Protein AF-C3N2G8-F1 (afdb_monomer)

Solvent-accessible surface area (backbone atoms only — not comparable to full-atom values): 14314 Å² total; per-residue (Å²): 131,84,79,88,64,69,72,89,76,57,50,71,67,40,52,32,49,45,53,51,53,47,39,73,76,58,31,68,70,53,48,28,69,70,53,72,44,53,72,69,56,53,52,36,42,64,67,37,33,48,100,84,68,46,79,44,82,77,56,65,75,45,50,54,47,50,57,71,72,45,55,72,67,61,49,45,38,50,72,63,43,89,56,77,61,84,76,44,72,65,54,55,50,49,54,51,53,45,34,72,74,33,69,69,56,26,56,52,50,52,52,48,47,48,70,75,36,41,70,57,50,54,60,52,59,54,40,48,77,62,50,73,68,51,56,53,50,49,50,51,55,32,62,75,76,39,57,74,68,57,34,52,51,34,53,51,43,40,53,52,51,35,60,77,45,72,35,48,47,30,34,65,61,52,31,52,53,46,50,55,35,39,73,77,35,32,62,58,22,26,51,37,40,52,27,48,48,46,46,29,62,70,46,41,32,76,78,38,57,66,52,22,48,52,50,48,69,44,48,78,69,51,79,55,81,77,84,78,71,79,80,79,74,50,73,69,57,49,52,52,52,51,53,56,56,52,62,64,63,73,78,115

Nearest PDB structures (foldseek):
  2a3v-assembly1_A  TM=6.434E-01  e=1.269E+00  Vibrio cholerae O1 biovar El Tor str. N16961
  2a3v-assembly1_C  TM=6.475E-01  e=2.605E+00  Vibrio cholerae O1 biovar El Tor str. N16961
  2a3v-assembly1_D  TM=5.363E-01  e=3.474E+00  Vibrio cholerae O1 biovar El Tor str. N16961
  6w2v-assembly1_A  TM=1.676E-01  e=8.641E+00  synthetic construct

Mean predicted aligned error: 18.06 Å

Organism: Saccharolobus islandicus (strain M.16.27) (NCBI:txid427318)

Secondary structure (DSSP, 8-state):
---SS-GGG--HHHHHHHHHHHHHHHHHHHHHHHH---HHHHHHHHHTB-TTS-B-PPPHHHHHHHHHHS-HHHHHHHHH-S------HHHHHHHHHHHHH-HHHHHHHHHHHHHHHHHHHHHHTT-EEPPHHHHHHHHHHHHHHS-HHHHHHHHHHHHHHHHHTTTEE-HHHHHHHHHHHHHH-HHHHHHHHHHHHHHIIIIIHHH-HHHHHHHHHT-PPPPPPP---PPPPPHHHHHHHHHHHHHHTT--

Foldseek 3Di:
DDDPDDLVPFDLQLLLVLLVLLCVPVNPVVLCVQQVDDSVVSVCSNVQADPVRHGDGDDSSSSVSSCVVDDPVSSCCSRVNPDPPVCDVVNVVVLVVCLVVDVVSVVVVVVVCCVVCVVVVVVCVQKDQADPVLLVQLLVVCVVPHDPVLSVLLSVLQVVLCVVVVRIQGLVSLAVVLVVCCVVPLVSSLSNLVSQLVSLVRRVCVVPVVSSVSSNPSHDRRDDDDPDDDDDDDPVNVVVVVVVVVVVVVPD

Structure (mmCIF, N/CA/C/O backbone):
data_AF-C3N2G8-F1
#
_entry.id   AF-C3N2G8-F1
#
loop_
_atom_site.group_PDB
_atom_site.id
_atom_site.type_symbol
_atom_site.label_atom_id
_atom_site.label_alt_id
_atom_site.label_comp_id
_atom_site.label_asym_id
_atom_site.label_entity_id
_atom_site.label_seq_id
_atom_site.pdbx_PDB_ins_code
_atom_site.Cartn_x
_atom_site.Cartn_y
_atom_site.Cartn_z
_atom_site.occupancy
_atom_site.B_iso_or_equiv
_atom_site.auth_seq_id
_atom_site.auth_comp_id
_atom_site.auth_asym_id
_atom_site.auth_atom_id
_atom_site.pdbx_PDB_model_num
ATOM 1 N N . MET A 1 1 ? -12.612 -3.985 40.553 1.00 35.88 1 MET A N 1
ATOM 2 C CA . MET A 1 1 ? -12.124 -3.840 39.166 1.00 35.88 1 MET A CA 1
ATOM 3 C C . MET A 1 1 ? -12.196 -2.363 38.827 1.00 35.88 1 MET A C 1
ATOM 5 O O . MET A 1 1 ? -13.161 -1.731 39.231 1.00 35.88 1 MET A O 1
ATOM 9 N N . ALA A 1 2 ? -11.132 -1.795 38.265 1.00 32.75 2 ALA A N 1
ATOM 10 C CA . ALA A 1 2 ? -10.963 -0.349 38.144 1.00 32.75 2 ALA A CA 1
ATOM 11 C C . ALA A 1 2 ? -12.027 0.277 37.225 1.00 32.75 2 ALA A C 1
ATOM 13 O O . ALA A 1 2 ? -12.169 -0.140 36.077 1.00 32.75 2 ALA A O 1
ATOM 14 N N . ASN A 1 3 ? -12.751 1.276 37.740 1.00 47.34 3 ASN A N 1
ATOM 15 C CA . ASN A 1 3 ? -13.669 2.120 36.973 1.00 47.34 3 ASN A CA 1
ATOM 16 C C . ASN A 1 3 ? -12.874 2.868 35.890 1.00 47.34 3 ASN A C 1
ATOM 18 O O . ASN A 1 3 ? -12.199 3.851 36.186 1.00 47.34 3 ASN A O 1
ATOM 22 N N . LEU A 1 4 ? -12.931 2.392 34.644 1.00 55.06 4 LEU A N 1
ATOM 23 C CA . LEU A 1 4 ? -12.266 3.029 33.497 1.00 55.06 4 LEU A CA 1
ATOM 24 C C . LEU A 1 4 ? -13.003 4.289 33.009 1.00 55.06 4 LEU A C 1
ATOM 26 O O . LEU A 1 4 ? -12.421 5.088 32.280 1.00 55.06 4 LEU A O 1
ATOM 30 N N . VAL A 1 5 ? -14.257 4.493 33.432 1.00 65.88 5 VAL A N 1
ATOM 31 C CA . VAL A 1 5 ? -15.070 5.666 33.089 1.00 65.88 5 VAL A CA 1
ATOM 32 C C . VAL A 1 5 ? -15.694 6.252 34.350 1.00 65.88 5 VAL A C 1
ATOM 34 O O . VAL A 1 5 ? -16.342 5.555 35.129 1.00 65.88 5 VAL A O 1
ATOM 37 N N . ASP A 1 6 ? -15.501 7.555 34.538 1.00 76.12 6 ASP A N 1
ATOM 38 C CA . ASP A 1 6 ? -16.126 8.323 35.608 1.00 76.12 6 ASP A CA 1
ATOM 39 C C . ASP A 1 6 ? -17.580 8.642 35.231 1.00 76.12 6 ASP A C 1
ATOM 41 O O . ASP A 1 6 ? -17.862 9.570 34.471 1.00 76.12 6 ASP A O 1
ATOM 45 N N . VAL A 1 7 ? -18.507 7.835 35.753 1.00 76.94 7 VAL A N 1
ATOM 46 C CA . VAL A 1 7 ? -19.950 7.915 35.473 1.00 76.94 7 VAL A CA 1
ATOM 47 C C . VAL A 1 7 ? -20.540 9.283 35.842 1.00 76.94 7 VAL A C 1
ATOM 49 O O . VAL A 1 7 ? -21.511 9.720 35.223 1.00 76.94 7 VAL A O 1
ATOM 52 N N . SER A 1 8 ? -19.936 9.989 36.804 1.00 75.50 8 SER A N 1
ATOM 53 C CA . SER A 1 8 ? -20.387 11.317 37.237 1.00 75.50 8 SER A CA 1
ATOM 54 C C . SER A 1 8 ? -20.211 12.397 36.162 1.00 75.50 8 SER A C 1
ATOM 56 O O . SER A 1 8 ? -20.915 13.405 36.177 1.00 75.50 8 SER A O 1
ATOM 58 N N . LYS A 1 9 ? -19.312 12.170 35.195 1.00 81.62 9 LYS A N 1
ATOM 59 C CA . LYS A 1 9 ? -19.009 13.098 34.097 1.00 81.62 9 LYS A CA 1
ATOM 60 C C . LYS A 1 9 ? -19.832 12.850 32.831 1.00 81.62 9 LYS A C 1
ATOM 62 O O . LYS A 1 9 ? -19.660 13.575 31.853 1.00 81.62 9 LYS A O 1
ATOM 67 N N . LEU A 1 10 ? -20.692 11.831 32.819 1.00 82.38 10 LEU A N 1
ATOM 68 C CA . LEU A 1 10 ? -21.490 11.488 31.643 1.00 82.38 10 LEU A CA 1
ATOM 69 C C . LEU A 1 10 ? -22.630 12.486 31.435 1.00 82.38 10 LEU A C 1
ATOM 71 O O . LEU A 1 10 ? -23.415 12.755 32.348 1.00 82.38 10 LEU A O 1
ATOM 75 N N . THR A 1 11 ? -22.767 12.977 30.204 1.00 85.81 11 THR A N 1
ATOM 76 C CA . THR A 1 11 ? -23.922 13.778 29.799 1.00 85.81 11 THR A CA 1
ATOM 77 C C . THR A 1 11 ? -25.185 12.921 29.800 1.00 85.81 11 THR A C 1
ATOM 79 O O . THR A 1 11 ? -25.143 11.697 29.650 1.00 85.81 11 THR A O 1
ATOM 82 N N . LYS A 1 12 ? -26.347 13.562 29.935 1.00 84.75 12 LYS A N 1
ATOM 83 C CA . LYS A 1 12 ? -27.640 12.867 29.921 1.00 84.75 12 LYS A CA 1
ATOM 84 C C . LYS A 1 12 ? -27.837 12.032 28.649 1.00 84.75 12 LYS A C 1
ATOM 86 O O . LYS A 1 12 ? -28.283 10.890 28.718 1.00 84.75 12 LYS A O 1
ATOM 91 N N . GLU A 1 13 ? -27.447 12.573 27.499 1.00 84.69 13 GLU A N 1
ATOM 92 C CA . GLU A 1 13 ? -27.505 11.865 26.217 1.00 84.69 13 GLU A CA 1
ATOM 93 C C . GLU A 1 13 ? -26.608 10.622 26.203 1.00 84.69 13 GLU A C 1
ATOM 95 O O . GLU A 1 13 ? -27.045 9.559 25.764 1.00 84.69 13 GLU A O 1
ATOM 100 N N . GLN A 1 14 ? -25.384 10.714 26.737 1.00 85.75 14 GLN A N 1
ATOM 101 C CA . GLN A 1 14 ? -24.480 9.564 26.857 1.00 85.75 14 GLN A CA 1
ATOM 102 C C . GLN A 1 14 ? -25.067 8.483 27.769 1.00 85.75 14 GLN A C 1
ATOM 104 O O . GLN A 1 14 ? -25.005 7.301 27.432 1.00 85.75 14 GLN A O 1
ATOM 109 N N . LYS A 1 15 ? -25.684 8.869 28.894 1.00 89.75 15 LYS A N 1
ATOM 110 C CA . LYS A 1 15 ? -26.357 7.925 29.800 1.00 89.75 15 LYS A CA 1
ATOM 111 C C . LYS A 1 15 ? -27.501 7.183 29.098 1.00 89.75 15 LYS A C 1
ATOM 113 O O . LYS A 1 15 ? -27.596 5.963 29.217 1.00 89.75 15 LYS A O 1
ATOM 118 N N . ILE A 1 16 ? -28.334 7.895 28.332 1.00 90.44 16 ILE A N 1
ATOM 119 C CA . ILE A 1 16 ? -29.444 7.298 27.569 1.00 90.44 16 ILE A CA 1
ATOM 120 C C . ILE A 1 16 ? -28.915 6.333 26.504 1.00 90.44 16 ILE A C 1
ATOM 122 O O . ILE A 1 16 ? -29.377 5.194 26.437 1.00 90.44 16 ILE A O 1
ATOM 126 N N . ARG A 1 17 ? -27.905 6.740 25.725 1.00 88.75 17 ARG A N 1
ATOM 127 C CA . ARG A 1 17 ? -27.295 5.878 24.700 1.00 88.75 17 ARG A CA 1
ATOM 128 C C . ARG A 1 17 ? -26.636 4.636 25.298 1.00 88.75 17 ARG A C 1
ATOM 130 O O . ARG A 1 17 ? -26.716 3.561 24.712 1.00 88.75 17 ARG A O 1
ATOM 137 N N . LEU A 1 18 ? -26.011 4.751 26.472 1.00 90.19 18 LEU A N 1
ATOM 138 C CA . LEU A 1 18 ? -25.404 3.607 27.163 1.00 90.19 18 LEU A CA 1
ATOM 139 C C . LEU A 1 18 ? -26.475 2.610 27.602 1.00 90.19 18 LEU A C 1
ATOM 141 O O . LEU A 1 18 ? -26.310 1.404 27.421 1.00 90.19 18 LEU A O 1
ATOM 145 N N . LEU A 1 19 ? -27.592 3.106 28.137 1.00 91.94 19 LEU A N 1
ATOM 146 C CA . LEU A 1 19 ? -28.734 2.267 28.484 1.00 91.94 19 LEU A CA 1
ATOM 147 C C . LEU A 1 19 ? -29.355 1.608 27.239 1.00 91.94 19 LEU A C 1
ATOM 149 O O . LEU A 1 19 ? -29.745 0.441 27.294 1.00 91.94 19 LEU A O 1
ATOM 153 N N . GLU A 1 20 ? -29.418 2.317 26.112 1.00 91.69 20 GLU A N 1
ATOM 154 C CA . GLU A 1 20 ? -29.902 1.778 24.838 1.00 91.69 20 GLU A CA 1
ATOM 155 C C . GLU A 1 20 ? -28.997 0.658 24.305 1.00 91.69 20 GLU A C 1
ATOM 157 O O . GLU A 1 20 ? -29.484 -0.433 24.002 1.00 91.69 20 GLU A O 1
ATOM 162 N N . LYS A 1 21 ? -27.676 0.874 24.302 1.00 89.38 21 LYS A N 1
ATOM 163 C CA . LYS A 1 21 ? -26.679 -0.139 23.927 1.00 89.38 21 LYS A CA 1
ATOM 164 C C . LYS A 1 21 ? -26.757 -1.367 24.838 1.00 89.38 21 LYS A C 1
ATOM 166 O O . LYS A 1 21 ? -26.763 -2.503 24.368 1.00 89.38 21 LYS A O 1
ATOM 171 N N . ALA A 1 22 ? -26.898 -1.158 26.146 1.00 90.50 22 ALA A N 1
ATOM 172 C CA . ALA A 1 22 ? -27.048 -2.247 27.105 1.00 90.50 22 ALA A CA 1
ATOM 173 C C . AL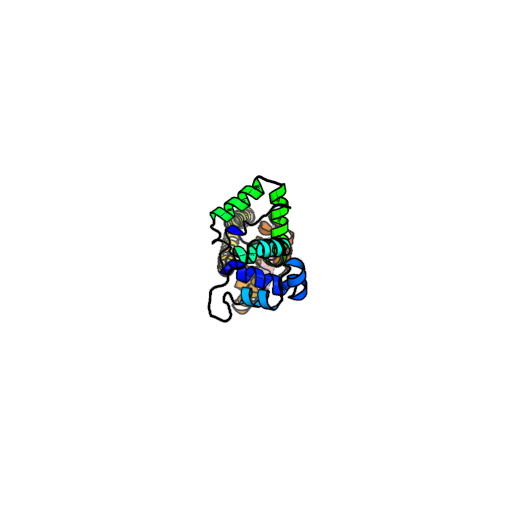A A 1 22 ? -28.343 -3.043 26.889 1.00 90.50 22 ALA A C 1
ATOM 175 O O . ALA A 1 22 ? -28.343 -4.268 27.019 1.00 90.50 22 ALA A O 1
ATOM 176 N N . LYS A 1 23 ? -29.438 -2.380 26.499 1.00 92.75 23 LYS A N 1
ATOM 177 C CA . LYS A 1 23 ? -30.692 -3.046 26.123 1.00 92.75 23 LYS A CA 1
ATOM 178 C C . LYS A 1 23 ? -30.521 -3.903 24.872 1.00 92.75 23 LYS A C 1
ATOM 180 O O . LYS A 1 23 ? -31.043 -5.015 24.856 1.00 92.75 23 LYS A O 1
ATOM 185 N N . GLU A 1 24 ? -29.822 -3.407 23.855 1.00 90.19 24 GLU A N 1
ATOM 186 C CA . GLU A 1 24 ? -29.547 -4.151 22.619 1.00 90.19 24 GLU A CA 1
ATOM 187 C C . GLU A 1 24 ? -28.755 -5.437 22.899 1.00 90.19 24 GLU A C 1
ATOM 189 O O . GLU A 1 24 ? -29.099 -6.499 22.385 1.00 90.19 24 GLU A O 1
ATOM 194 N N . LYS A 1 25 ? -27.722 -5.358 23.750 1.00 90.25 25 LYS A N 1
ATOM 195 C CA . LYS A 1 25 ? -26.795 -6.474 24.000 1.00 90.25 25 LYS A CA 1
ATOM 196 C C . LYS A 1 25 ? -27.273 -7.472 25.045 1.00 90.25 25 LYS A C 1
ATOM 198 O O . LYS A 1 25 ? -27.114 -8.677 24.870 1.00 90.25 25 LYS A O 1
ATOM 203 N N . LEU A 1 26 ? -27.823 -6.983 26.153 1.00 88.62 26 LEU A N 1
ATOM 204 C CA . LEU A 1 26 ? -28.177 -7.813 27.307 1.00 88.62 26 LEU A CA 1
ATOM 205 C C . LEU A 1 26 ? -29.667 -8.172 27.333 1.00 88.62 26 LEU A C 1
ATOM 207 O O . LEU A 1 26 ? -30.056 -9.138 27.990 1.00 88.62 26 LEU A O 1
ATOM 211 N N . GLY A 1 27 ? -30.503 -7.402 26.632 1.00 90.25 27 GLY A N 1
ATOM 212 C CA . GLY A 1 27 ? -31.954 -7.518 26.688 1.00 90.25 27 GLY A CA 1
ATOM 213 C C . GLY A 1 27 ? -32.558 -6.958 27.982 1.00 90.25 27 GLY A C 1
ATOM 214 O O . GLY A 1 27 ? -31.911 -6.823 29.022 1.00 90.25 27 GLY A O 1
ATOM 215 N N . MET A 1 28 ? -33.858 -6.648 27.940 1.00 87.94 28 MET A N 1
ATOM 216 C CA . MET A 1 28 ? -34.547 -5.997 29.065 1.00 87.94 28 MET A CA 1
ATOM 217 C C . MET A 1 28 ? -34.620 -6.861 30.330 1.00 87.94 28 MET A C 1
ATOM 219 O O . MET A 1 28 ? -34.614 -6.307 31.422 1.00 87.94 28 MET A O 1
ATOM 223 N N . GLY A 1 29 ? -34.692 -8.192 30.214 1.00 88.12 29 GLY A N 1
ATOM 224 C CA . GLY A 1 29 ? -34.751 -9.086 31.380 1.00 88.12 29 GLY A CA 1
ATOM 225 C C . GLY A 1 29 ? -33.492 -8.990 32.244 1.00 88.12 29 GLY A C 1
ATOM 226 O O . GLY A 1 29 ? -33.578 -8.669 33.426 1.00 88.12 29 GLY A O 1
ATOM 227 N N . LYS A 1 30 ? -32.321 -9.138 31.617 1.00 88.56 30 LYS A N 1
ATOM 228 C CA . LYS A 1 30 ? -31.021 -9.037 32.289 1.00 88.56 30 LYS A CA 1
ATOM 229 C C . LYS A 1 30 ? -30.760 -7.633 32.837 1.00 88.56 30 LYS A C 1
ATOM 231 O O . LYS A 1 30 ? -30.203 -7.490 33.920 1.00 88.56 30 LYS A O 1
ATOM 236 N N . LEU A 1 31 ? -31.224 -6.587 32.143 1.00 90.44 31 LEU A N 1
ATOM 237 C CA . LEU A 1 31 ? -31.149 -5.217 32.658 1.00 90.44 31 LEU A CA 1
ATOM 238 C C . LEU A 1 31 ? -31.914 -5.033 33.975 1.00 90.44 31 LEU A C 1
ATOM 240 O O . LEU A 1 31 ? -31.434 -4.325 34.857 1.00 90.44 31 LEU A O 1
ATOM 244 N N . GLN A 1 32 ? -33.081 -5.660 34.141 1.00 93.56 32 GLN A N 1
ATOM 245 C CA . GLN A 1 32 ? -33.820 -5.585 35.406 1.00 93.56 32 GLN A CA 1
ATOM 246 C C . GLN A 1 32 ? -33.066 -6.265 36.545 1.00 93.56 32 GLN A C 1
ATOM 248 O O . GLN A 1 32 ? -33.017 -5.716 37.643 1.00 93.56 32 GLN A O 1
ATOM 253 N N . GLU A 1 33 ? -32.468 -7.426 36.275 1.00 90.19 33 GLU A N 1
ATOM 254 C CA . GLU A 1 33 ? -31.696 -8.186 37.261 1.00 90.19 33 GLU A CA 1
ATOM 255 C C . GLU A 1 33 ? -30.484 -7.392 37.750 1.00 90.19 33 GLU A C 1
ATOM 257 O O . GLU A 1 33 ? -30.294 -7.240 38.955 1.00 90.19 33 GLU A O 1
ATOM 262 N N . ILE A 1 34 ? -29.698 -6.816 36.831 1.00 91.12 34 ILE A N 1
ATOM 263 C CA . ILE A 1 34 ? -28.489 -6.075 37.216 1.00 91.12 34 ILE A CA 1
ATOM 264 C C . ILE A 1 34 ? -28.835 -4.737 37.880 1.00 91.12 34 ILE A C 1
ATOM 266 O O . ILE A 1 34 ? -28.246 -4.375 38.900 1.00 91.12 34 ILE A O 1
ATOM 270 N N . THR A 1 35 ? -29.807 -3.990 37.339 1.00 89.00 35 THR A N 1
ATOM 271 C CA . THR A 1 35 ? -30.125 -2.638 37.828 1.00 89.00 35 THR A CA 1
ATOM 272 C C . THR A 1 35 ? -31.029 -2.646 39.058 1.00 89.00 35 THR A C 1
ATOM 274 O O . THR A 1 35 ? -30.993 -1.690 39.832 1.00 89.00 35 THR A O 1
ATOM 277 N N . GLY A 1 36 ? -31.815 -3.707 39.271 1.00 88.94 36 GLY A N 1
ATOM 278 C CA . GLY A 1 36 ? -32.869 -3.755 40.287 1.00 88.94 36 GLY A CA 1
ATOM 279 C C . GLY A 1 36 ? -34.066 -2.849 39.965 1.00 88.94 36 GLY A C 1
ATOM 280 O O . GLY A 1 36 ? -34.843 -2.511 40.856 1.00 88.94 36 GLY A O 1
ATOM 281 N N . ARG A 1 37 ? -34.202 -2.398 38.709 1.00 91.06 37 ARG A N 1
ATOM 282 C CA . ARG A 1 37 ? -35.256 -1.473 38.261 1.00 91.06 37 ARG A CA 1
ATOM 283 C C . ARG A 1 37 ? -36.322 -2.206 37.455 1.00 91.06 37 ARG A C 1
ATOM 285 O O . ARG A 1 37 ? -36.055 -3.198 36.779 1.00 91.06 37 ARG A O 1
ATOM 292 N N . SER A 1 38 ? -37.561 -1.720 37.514 1.00 90.81 38 SER A N 1
ATOM 293 C CA . SER A 1 38 ? -38.660 -2.310 36.740 1.00 90.81 38 SER A CA 1
ATOM 294 C C . SER A 1 38 ? -38.542 -1.966 35.250 1.00 90.81 38 SER A C 1
ATOM 296 O O . SER A 1 38 ? -37.985 -0.927 34.890 1.00 90.81 38 SER A O 1
ATOM 298 N N . ARG A 1 39 ? -39.129 -2.787 34.361 1.00 88.88 39 ARG A N 1
ATOM 299 C CA . ARG A 1 39 ? -39.174 -2.479 32.912 1.00 88.88 39 ARG A CA 1
ATOM 300 C C . ARG A 1 39 ? -39.730 -1.086 32.642 1.00 88.88 39 ARG A C 1
ATOM 302 O O . ARG A 1 39 ? -39.174 -0.363 31.824 1.00 88.88 39 ARG A O 1
ATOM 309 N N . LYS A 1 40 ? -40.796 -0.702 33.355 1.00 89.25 40 LYS A N 1
ATOM 310 C CA . LYS A 1 40 ? -41.419 0.622 33.227 1.00 89.25 40 LYS A CA 1
ATOM 311 C C . LYS A 1 40 ? -40.412 1.736 33.532 1.00 89.25 40 LYS A C 1
ATOM 313 O O . LYS A 1 40 ? -40.303 2.667 32.746 1.00 89.25 40 LYS A O 1
ATOM 318 N N . GLN A 1 41 ? -39.646 1.621 34.620 1.00 89.00 41 GLN A N 1
ATOM 319 C CA . GLN A 1 41 ? -38.619 2.611 34.975 1.00 89.00 41 GLN A CA 1
ATOM 320 C C . GLN A 1 41 ? -37.502 2.692 33.930 1.00 89.00 41 GLN A C 1
ATOM 322 O O . GLN A 1 41 ? -37.132 3.790 33.531 1.00 89.00 41 GLN A O 1
ATOM 327 N N . LEU A 1 42 ? -37.014 1.554 33.431 1.00 90.19 42 LEU A N 1
ATOM 328 C CA . LEU A 1 42 ? -35.980 1.529 32.390 1.00 90.19 42 LEU A CA 1
ATOM 329 C C . LEU A 1 42 ? -36.456 2.175 31.077 1.00 90.19 42 LEU A C 1
ATOM 331 O O . LEU A 1 42 ? -35.705 2.917 30.451 1.00 90.19 42 LEU A O 1
ATOM 335 N N . TYR A 1 43 ? -37.714 1.957 30.679 1.00 91.50 43 TYR A N 1
ATOM 336 C CA . TYR A 1 43 ? -38.293 2.646 29.521 1.00 91.50 43 TYR A CA 1
ATOM 337 C C . TYR A 1 43 ? -38.476 4.150 29.751 1.00 91.50 43 TYR A C 1
ATOM 339 O O . TYR A 1 43 ? -38.269 4.927 28.823 1.00 91.50 43 TYR A O 1
ATOM 347 N N . LEU A 1 44 ? -38.820 4.576 30.971 1.00 89.31 44 LEU A N 1
ATOM 348 C CA . LEU A 1 44 ? -38.867 6.000 31.317 1.00 89.31 44 LEU A CA 1
ATOM 349 C C . LEU A 1 44 ? -37.475 6.644 31.242 1.00 89.31 44 LEU A C 1
ATOM 351 O O . LEU A 1 44 ? -37.354 7.750 30.722 1.00 89.31 44 LEU A O 1
ATOM 355 N N . TYR A 1 45 ? -36.424 5.942 31.677 1.00 92.06 45 TYR A N 1
ATOM 356 C CA . TYR A 1 45 ? -35.042 6.407 31.525 1.00 92.06 45 TYR A CA 1
ATOM 357 C C . TYR A 1 45 ? -34.628 6.537 30.059 1.00 92.06 45 TYR A C 1
ATOM 359 O O . TYR A 1 45 ? -34.073 7.564 29.686 1.00 92.06 45 TYR A O 1
ATOM 367 N N . LEU A 1 46 ? -34.955 5.551 29.215 1.00 89.50 46 LEU A N 1
ATOM 368 C CA . LEU A 1 46 ? -34.706 5.630 27.769 1.00 89.50 46 LEU A CA 1
ATOM 369 C C . LEU A 1 46 ? -35.450 6.799 27.113 1.00 89.50 46 LEU A C 1
ATOM 371 O O . LEU A 1 46 ? -34.925 7.434 26.206 1.00 89.50 46 LEU A O 1
ATOM 375 N N . ARG A 1 47 ? -36.670 7.091 27.577 1.00 88.00 47 ARG A N 1
ATOM 376 C CA . ARG A 1 47 ? -37.470 8.221 27.090 1.00 88.00 47 ARG A CA 1
ATOM 377 C C . ARG A 1 47 ? -36.932 9.574 27.571 1.00 88.00 47 ARG A C 1
ATOM 379 O O . ARG A 1 47 ? -37.152 10.577 26.902 1.00 88.00 47 ARG A O 1
ATOM 386 N N . GLY A 1 48 ? -36.273 9.618 28.730 1.00 85.19 48 GLY A N 1
ATOM 387 C CA . GLY A 1 48 ? -35.665 10.822 29.309 1.00 85.19 48 GLY A CA 1
ATOM 388 C C . GLY A 1 48 ? -36.638 11.810 29.972 1.00 85.19 48 GLY A C 1
ATOM 389 O O . GLY A 1 48 ? -36.183 12.850 30.460 1.00 85.19 48 GLY A O 1
ATOM 390 N N . TYR A 1 49 ? -37.941 11.496 30.006 1.00 84.75 49 TYR A N 1
ATOM 391 C CA . TYR A 1 49 ? -39.010 12.306 30.608 1.00 84.75 49 TYR A CA 1
ATOM 392 C C . TYR A 1 49 ? -40.097 11.417 31.237 1.00 84.75 49 TYR A C 1
ATOM 394 O O . TYR A 1 49 ? -40.351 10.304 30.764 1.00 84.75 49 TYR A O 1
ATOM 402 N N . ASP A 1 50 ? -40.758 11.914 32.285 1.00 81.44 50 ASP A N 1
ATOM 403 C CA . ASP A 1 50 ? -41.904 11.257 32.919 1.00 81.44 50 ASP A CA 1
ATOM 404 C C . ASP A 1 50 ? -43.226 11.470 32.146 1.00 81.44 50 ASP A C 1
ATOM 406 O O . ASP A 1 50 ? -43.292 12.169 31.133 1.00 81.44 50 ASP A O 1
ATOM 410 N N . GLU A 1 51 ? -44.310 10.854 32.626 1.00 78.62 51 GLU A N 1
ATOM 411 C CA . GLU A 1 51 ? -45.656 10.967 32.034 1.00 78.62 51 GLU A CA 1
ATOM 412 C C . GLU A 1 51 ? -46.229 12.402 32.076 1.00 78.62 51 GLU A C 1
ATOM 414 O O . GLU A 1 51 ? -47.185 12.702 31.366 1.00 78.62 51 GLU A O 1
ATOM 419 N N . ARG A 1 52 ? -45.635 13.295 32.875 1.00 81.19 52 ARG A N 1
ATOM 420 C CA . ARG A 1 52 ? -45.991 14.710 33.050 1.00 81.19 52 ARG A CA 1
ATOM 421 C C . ARG A 1 52 ? -45.019 15.651 32.323 1.00 81.19 52 ARG A C 1
ATOM 423 O O . ARG A 1 52 ? -45.102 16.862 32.506 1.00 81.19 52 ARG A O 1
ATOM 430 N N . GLY A 1 53 ? -44.101 15.112 31.515 1.00 78.44 53 GLY A N 1
ATOM 431 C CA . GLY A 1 53 ? -43.100 15.880 30.772 1.00 78.44 53 GLY A CA 1
ATOM 432 C C . GLY A 1 53 ? -41.933 16.388 31.622 1.00 78.44 53 GLY A C 1
ATOM 433 O O . GLY A 1 53 ? -41.122 17.171 31.131 1.00 78.44 53 GLY A O 1
ATOM 434 N N . LYS A 1 54 ? -41.814 15.953 32.883 1.00 83.75 54 LYS A N 1
ATOM 435 C CA . LYS A 1 54 ? -40.674 16.305 33.729 1.00 83.75 54 LYS A CA 1
ATOM 436 C C . LYS A 1 54 ? -39.452 15.519 33.286 1.00 83.75 54 LYS A C 1
ATOM 438 O O . LYS A 1 54 ? -39.508 14.305 33.108 1.00 83.75 54 LYS A O 1
ATOM 443 N N . GLU A 1 55 ? -38.337 16.218 33.156 1.00 81.81 55 GLU A N 1
ATOM 444 C CA . GLU A 1 55 ? -37.067 15.610 32.799 1.00 81.81 55 GLU A CA 1
ATOM 445 C C . GLU A 1 55 ? -36.616 14.576 33.840 1.00 81.81 55 GLU A C 1
ATOM 447 O O . GLU A 1 55 ? -36.644 14.830 35.048 1.00 81.81 55 GLU A O 1
ATOM 452 N N . LEU A 1 56 ? -36.215 13.399 33.359 1.00 84.94 56 LEU A N 1
ATOM 453 C CA . LEU A 1 56 ? -35.772 12.283 34.184 1.00 84.94 56 LEU A CA 1
ATOM 454 C C . LEU A 1 56 ? -34.303 11.981 33.873 1.00 84.94 56 LEU A C 1
ATOM 456 O O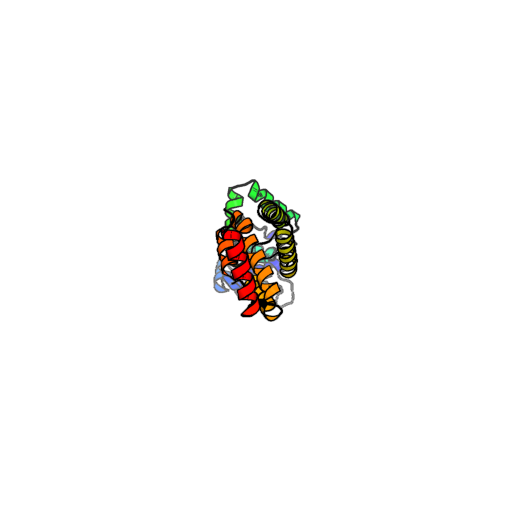 . LEU A 1 56 ? -33.954 11.717 32.722 1.00 84.94 56 LEU A O 1
ATOM 460 N N . ASP A 1 57 ? -33.452 12.010 34.898 1.00 85.81 57 ASP A N 1
ATOM 461 C CA . ASP A 1 57 ? -32.055 11.580 34.794 1.00 85.81 57 ASP A CA 1
ATOM 462 C C . ASP A 1 57 ? -31.895 10.136 35.287 1.00 85.81 57 ASP A C 1
ATOM 464 O O . ASP A 1 57 ? -32.676 9.642 36.109 1.00 85.81 57 ASP A O 1
ATOM 468 N N . ILE A 1 58 ? -30.875 9.452 34.770 1.00 89.62 58 ILE A N 1
ATOM 469 C CA . ILE A 1 58 ? -30.545 8.087 35.169 1.00 89.62 58 ILE A CA 1
ATOM 470 C C . ILE A 1 58 ? -29.663 8.153 36.425 1.00 89.62 58 ILE A C 1
ATOM 472 O O . ILE A 1 58 ? -28.587 8.764 36.370 1.00 89.62 58 ILE A O 1
ATOM 476 N N . PRO A 1 59 ? -30.072 7.526 37.549 1.00 90.50 59 PRO A N 1
ATOM 477 C CA . PRO A 1 59 ? -29.272 7.511 38.769 1.00 90.50 59 PRO A CA 1
ATOM 478 C C . PRO A 1 59 ? -27.874 6.928 38.532 1.00 90.50 59 PRO A C 1
ATOM 480 O O . PRO A 1 59 ? -27.719 5.945 37.805 1.00 90.50 59 PRO A O 1
ATOM 483 N N . GLN A 1 60 ? -26.860 7.494 39.189 1.00 87.06 60 GLN A N 1
ATOM 484 C CA . GLN A 1 60 ? -25.462 7.079 39.025 1.00 87.06 60 GLN A CA 1
ATOM 485 C C . GLN A 1 60 ? -25.253 5.584 39.317 1.00 87.06 60 GLN A C 1
ATOM 487 O O . GLN A 1 60 ? -24.625 4.888 38.526 1.00 87.06 60 GLN A O 1
ATOM 492 N N . GLU A 1 61 ? -25.868 5.068 40.382 1.00 88.88 61 GLU A N 1
ATOM 493 C CA . GLU A 1 61 ? -25.833 3.646 40.757 1.00 88.88 61 GLU A CA 1
ATOM 494 C C . GLU A 1 61 ? -26.324 2.706 39.637 1.00 88.88 61 GLU A C 1
ATOM 496 O O . GLU A 1 61 ? -25.830 1.590 39.484 1.00 88.88 61 GLU A O 1
ATOM 501 N N . VAL A 1 62 ? -27.294 3.148 38.827 1.00 89.81 62 VAL A N 1
ATOM 502 C CA . VAL A 1 62 ? -27.831 2.370 37.704 1.00 89.81 62 VAL A CA 1
ATOM 503 C C . VAL A 1 62 ? -26.817 2.369 36.566 1.00 89.81 62 VAL A C 1
ATOM 505 O O . VAL A 1 62 ? -26.559 1.325 35.971 1.00 89.81 62 VAL A O 1
ATOM 508 N N . MET A 1 63 ? -26.202 3.521 36.303 1.00 90.25 63 MET A N 1
ATOM 509 C CA . MET A 1 63 ? -25.189 3.664 35.264 1.00 90.25 63 MET A CA 1
ATOM 510 C C . MET A 1 63 ? -23.901 2.901 35.581 1.00 90.25 63 MET A C 1
ATOM 512 O O . MET A 1 63 ? -23.357 2.264 34.688 1.00 90.25 63 MET A O 1
ATOM 516 N N . GLU A 1 64 ? -23.448 2.879 36.834 1.00 89.88 64 GLU A N 1
ATOM 517 C CA . GLU A 1 64 ? -22.290 2.078 37.259 1.00 89.88 64 GLU A CA 1
ATOM 518 C C . GLU A 1 64 ? -22.512 0.586 36.994 1.00 89.88 64 GLU A C 1
ATOM 520 O O . GLU A 1 64 ? -21.636 -0.107 36.478 1.00 89.88 64 GLU A O 1
ATOM 525 N N . LYS A 1 65 ? -23.718 0.086 37.275 1.00 89.69 65 LYS A N 1
ATOM 526 C CA . LYS A 1 65 ? -24.096 -1.304 36.991 1.00 89.69 65 LYS A CA 1
ATOM 527 C C . LYS A 1 65 ? -24.156 -1.600 35.491 1.00 89.69 65 LYS A C 1
ATOM 529 O O . LYS A 1 65 ? -23.754 -2.682 35.079 1.00 89.69 65 LYS A O 1
ATOM 534 N N . ILE A 1 66 ? -24.630 -0.649 34.683 1.00 88.50 66 ILE A N 1
ATOM 535 C CA . ILE A 1 66 ? -24.673 -0.773 33.218 1.00 88.50 66 ILE A CA 1
ATOM 536 C C . ILE A 1 66 ? -23.258 -0.785 32.630 1.00 88.50 66 ILE A C 1
ATOM 538 O O . ILE A 1 66 ? -22.938 -1.671 31.845 1.00 88.50 66 ILE A O 1
ATOM 542 N N . VAL A 1 67 ? -22.398 0.151 33.041 1.00 87.50 67 VAL A N 1
ATOM 543 C CA . VAL A 1 67 ? -21.004 0.252 32.578 1.00 87.50 67 VAL A CA 1
ATOM 544 C C . VAL A 1 67 ? -20.211 -1.004 32.938 1.00 87.50 67 VAL A C 1
ATOM 546 O O . VAL A 1 67 ? -19.472 -1.508 32.103 1.00 87.50 67 VAL A O 1
ATOM 549 N N . ASN A 1 68 ? -20.415 -1.559 34.136 1.00 87.06 68 ASN A N 1
ATOM 550 C CA . ASN A 1 68 ? -19.766 -2.804 34.556 1.00 87.06 68 ASN A CA 1
ATOM 551 C C . ASN A 1 68 ? -20.288 -4.055 33.830 1.00 87.06 68 ASN A C 1
ATOM 553 O O . ASN A 1 68 ? -19.616 -5.085 33.833 1.00 87.06 68 ASN A O 1
ATOM 557 N N . ALA A 1 69 ? -21.490 -3.997 33.253 1.00 85.44 69 ALA A N 1
ATOM 558 C CA . ALA A 1 69 ? -22.081 -5.110 32.514 1.00 85.44 69 ALA A CA 1
ATOM 559 C C . ALA A 1 69 ? -21.736 -5.095 31.015 1.00 85.44 69 ALA A C 1
ATOM 561 O O . ALA A 1 69 ? -21.919 -6.113 30.346 1.00 85.44 69 ALA A O 1
ATOM 562 N N . LEU A 1 70 ? -21.264 -3.959 30.497 1.00 84.44 70 LEU A N 1
ATOM 563 C CA . LEU A 1 70 ? -20.798 -3.790 29.124 1.00 84.44 70 LEU A CA 1
ATOM 564 C C . LEU A 1 70 ? -19.291 -4.051 29.018 1.00 84.44 70 LEU A C 1
ATOM 566 O O . LEU A 1 70 ? -18.543 -3.935 29.989 1.00 84.44 70 LEU A O 1
ATOM 570 N N . THR A 1 71 ? -18.830 -4.397 27.819 1.00 81.88 71 THR A N 1
ATOM 571 C CA . THR A 1 71 ? -17.392 -4.475 27.540 1.00 81.88 71 THR A CA 1
ATOM 572 C C . THR A 1 71 ? -16.773 -3.078 27.452 1.00 81.88 71 THR A C 1
ATOM 574 O O . THR A 1 71 ? -17.454 -2.089 27.175 1.00 81.88 71 THR A O 1
ATOM 577 N N . VAL A 1 72 ? -15.456 -2.990 27.669 1.00 75.56 72 VAL A N 1
ATOM 578 C CA . VAL A 1 72 ? -14.714 -1.716 27.624 1.00 75.56 72 VAL A CA 1
ATOM 579 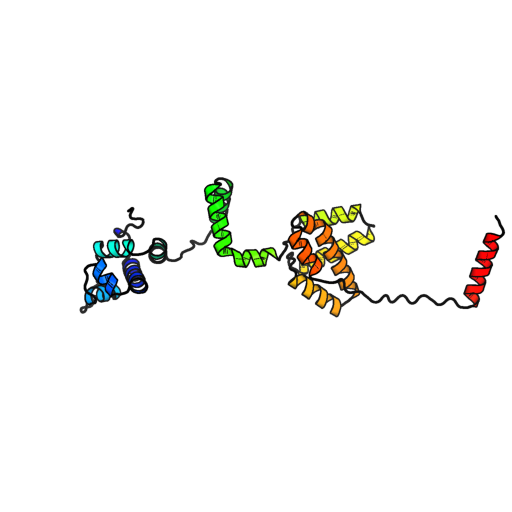C C . VAL A 1 72 ? -14.908 -1.003 26.282 1.00 75.56 72 VAL A C 1
ATOM 581 O O . VAL A 1 72 ? -15.138 0.205 26.263 1.00 75.56 72 VAL A O 1
ATOM 584 N N . ASP A 1 73 ? -14.891 -1.753 25.180 1.00 70.62 73 ASP A N 1
ATOM 585 C CA . ASP A 1 73 ? -15.054 -1.213 23.828 1.00 70.62 73 ASP A CA 1
ATOM 586 C C . ASP A 1 73 ? -16.457 -0.625 23.609 1.00 70.62 73 ASP A C 1
ATOM 588 O O . ASP A 1 73 ? -16.594 0.462 23.050 1.00 70.62 73 ASP A O 1
ATOM 592 N N . GLU A 1 74 ? -17.504 -1.291 24.108 1.00 78.31 74 GLU A N 1
ATOM 593 C CA . GLU A 1 74 ? -18.896 -0.835 23.983 1.00 78.31 74 GLU A CA 1
ATOM 594 C C . GLU A 1 74 ? -19.165 0.435 24.795 1.00 78.31 74 GLU A C 1
ATOM 596 O O . GLU A 1 74 ? -19.878 1.329 24.337 1.00 78.31 74 GLU A O 1
ATOM 601 N N . VAL A 1 75 ? -18.587 0.538 25.995 1.00 79.25 75 VAL A N 1
ATOM 602 C CA . VAL A 1 75 ? -18.678 1.762 26.800 1.00 79.25 75 VAL A CA 1
ATOM 603 C C . VAL A 1 75 ? -17.942 2.901 26.095 1.00 79.25 75 VAL A C 1
ATOM 605 O O . VAL A 1 75 ? -18.470 4.010 26.006 1.00 79.25 75 VAL A O 1
ATOM 608 N N . TYR A 1 76 ? -16.752 2.635 25.554 1.00 74.25 76 TYR A N 1
ATOM 609 C CA . TYR A 1 76 ? -15.954 3.640 24.858 1.00 74.25 76 TYR A CA 1
ATOM 610 C C . TYR A 1 76 ? -16.656 4.168 23.598 1.00 74.25 76 TYR A C 1
ATOM 612 O O . TYR A 1 76 ? -16.716 5.381 23.398 1.00 74.25 76 TYR A O 1
ATOM 620 N N . GLU A 1 77 ? -17.256 3.277 22.801 1.00 73.81 77 GLU A N 1
ATOM 621 C CA . GLU A 1 77 ? -18.035 3.611 21.601 1.00 73.81 77 GLU A CA 1
ATOM 622 C C . GLU A 1 77 ? -19.160 4.606 21.910 1.00 73.81 77 GLU A C 1
ATOM 624 O O . GLU A 1 77 ? -19.386 5.552 21.159 1.00 73.81 77 GLU A O 1
ATOM 629 N N . VAL A 1 78 ? -19.861 4.425 23.030 1.00 76.00 78 VAL A N 1
ATOM 630 C CA . VAL A 1 78 ? -21.005 5.272 23.379 1.00 76.00 78 VAL A CA 1
ATOM 631 C C . VAL A 1 78 ? -20.578 6.585 24.033 1.00 76.00 78 VAL A C 1
ATOM 633 O O . VAL A 1 78 ? -21.155 7.636 23.743 1.00 76.00 78 VAL A O 1
ATOM 636 N N . VAL A 1 79 ? -19.584 6.540 24.923 1.00 73.69 79 VAL A N 1
ATOM 637 C CA . VAL A 1 79 ? -19.124 7.725 25.661 1.00 73.69 79 VAL A CA 1
ATOM 638 C C . VAL A 1 79 ? -18.377 8.678 24.738 1.00 73.69 79 VAL A C 1
ATOM 640 O O . VAL A 1 79 ? -18.590 9.888 24.801 1.00 73.69 79 VAL A O 1
ATOM 643 N N . HIS A 1 80 ? -17.535 8.157 23.853 1.00 66.06 80 HIS A N 1
ATOM 644 C CA . HIS A 1 80 ? -16.691 8.985 23.000 1.00 66.06 80 HIS A CA 1
ATOM 64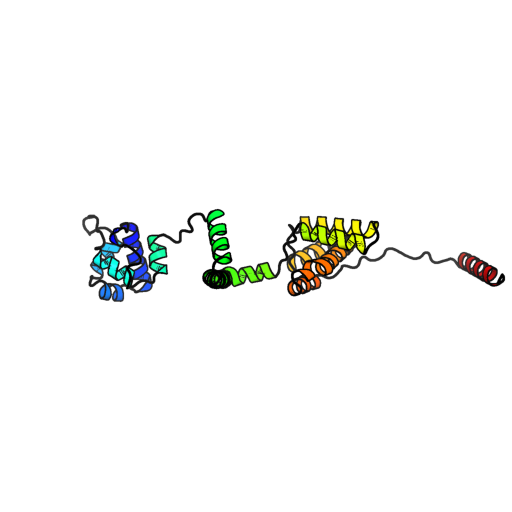5 C C . HIS A 1 80 ? -17.204 9.102 21.560 1.00 66.06 80 HIS A C 1
ATOM 647 O O . HIS A 1 80 ? -16.663 9.910 20.804 1.00 66.06 80 HIS A O 1
ATOM 653 N N . GLY A 1 81 ? -18.239 8.336 21.175 1.00 56.31 81 GLY A N 1
ATOM 654 C CA . GLY A 1 81 ? -18.466 8.007 19.767 1.00 56.31 81 GLY A CA 1
ATOM 655 C C . GLY A 1 81 ? -17.299 7.146 19.272 1.00 56.31 81 GLY A C 1
ATOM 656 O O . GLY A 1 81 ? -16.208 7.18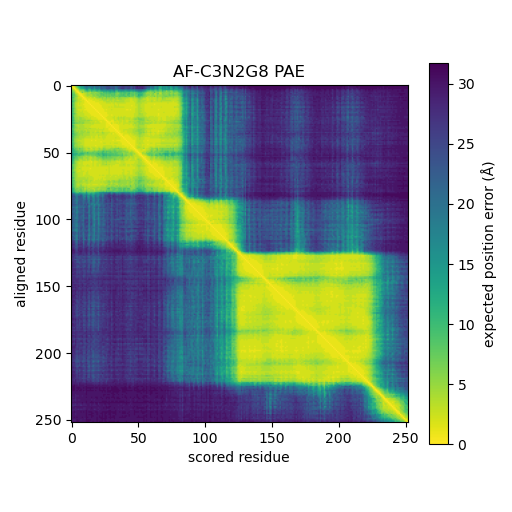3 19.842 1.00 56.31 81 GLY A O 1
ATOM 657 N N . PHE A 1 82 ? -17.438 6.399 18.180 1.00 48.03 82 PHE A N 1
ATOM 658 C CA . PHE A 1 82 ? -16.232 6.038 17.431 1.00 48.03 82 PHE A CA 1
ATOM 659 C C . PHE A 1 82 ? -15.679 7.341 16.840 1.00 48.03 82 PHE A C 1
ATOM 661 O O . PHE A 1 82 ? -16.032 7.738 15.736 1.00 48.03 82 PHE A O 1
ATOM 668 N N . ASN A 1 83 ? -14.909 8.079 17.635 1.00 45.16 83 ASN A N 1
ATOM 669 C CA . ASN A 1 83 ? -14.284 9.318 17.233 1.00 45.16 83 ASN A CA 1
ATOM 670 C C . ASN A 1 83 ? -12.811 8.993 17.004 1.00 45.16 83 ASN A C 1
ATOM 672 O O . ASN A 1 83 ? -12.021 9.024 17.955 1.00 45.16 83 ASN A O 1
ATOM 676 N N . PRO A 1 84 ? -12.398 8.684 15.761 1.00 45.41 84 PRO A N 1
ATOM 677 C CA . PRO A 1 84 ? -11.085 9.141 15.388 1.00 45.41 84 PRO A CA 1
ATOM 678 C C . PRO A 1 84 ? -11.184 10.657 15.544 1.00 45.41 84 PRO A C 1
ATOM 680 O O . PRO A 1 84 ? -11.765 11.325 14.691 1.00 45.41 84 PRO A O 1
ATOM 683 N N . ARG A 1 85 ? -10.622 11.220 16.628 1.00 51.44 85 ARG A N 1
ATOM 684 C CA . ARG A 1 85 ? -10.106 12.594 16.518 1.00 51.44 85 ARG A CA 1
ATOM 685 C C . ARG A 1 85 ? -9.452 12.663 15.148 1.00 51.44 85 ARG A C 1
ATOM 687 O O . ARG A 1 85 ? -8.763 11.691 14.833 1.00 51.44 85 ARG A O 1
ATOM 694 N N . GLU A 1 86 ? -9.703 13.711 14.357 1.00 52.50 86 GLU A N 1
ATOM 695 C CA . GLU A 1 86 ? -9.010 13.884 13.077 1.00 52.50 86 GLU A CA 1
ATOM 696 C C . GLU A 1 86 ? -7.549 13.522 13.304 1.00 52.50 86 GLU A C 1
ATOM 698 O O . GLU A 1 86 ? -6.851 14.196 14.065 1.00 52.50 86 GLU A O 1
ATOM 703 N N . VAL A 1 87 ? -7.156 12.352 12.793 1.00 63.00 87 VAL A N 1
ATOM 704 C CA . VAL A 1 87 ? -5.870 11.777 13.151 1.00 63.00 87 VAL A CA 1
ATOM 705 C C . VAL A 1 87 ? -4.892 12.649 12.413 1.00 63.00 87 VAL A C 1
ATOM 707 O O . VAL A 1 87 ? -4.806 12.607 11.184 1.00 63.00 87 VAL A O 1
ATOM 710 N N . THR A 1 88 ? -4.212 13.508 13.158 1.00 76.94 88 THR A N 1
ATOM 711 C CA . THR A 1 88 ? -3.257 14.406 12.545 1.00 76.94 88 THR A CA 1
ATOM 712 C C . THR A 1 88 ? -2.059 13.580 12.098 1.00 76.94 88 THR A C 1
ATOM 714 O O . THR A 1 88 ? -1.770 12.503 12.631 1.00 76.94 88 THR A O 1
ATOM 717 N N . ILE A 1 89 ? -1.303 14.099 11.134 1.00 78.12 89 ILE A N 1
ATOM 718 C CA . ILE A 1 89 ? -0.044 13.473 10.712 1.00 78.12 89 ILE A CA 1
ATOM 719 C C . ILE A 1 89 ? 0.881 13.257 11.928 1.00 78.12 89 ILE A C 1
ATOM 721 O O . ILE A 1 89 ? 1.573 12.245 12.010 1.00 78.12 89 ILE A O 1
ATOM 725 N N . ASN A 1 90 ? 0.834 14.155 12.917 1.00 83.25 90 ASN A N 1
ATOM 726 C CA . ASN A 1 90 ? 1.619 14.047 14.144 1.00 83.25 90 ASN A CA 1
ATOM 727 C C . ASN A 1 90 ? 1.221 12.841 15.001 1.00 83.25 90 ASN A C 1
ATOM 729 O O . ASN A 1 90 ? 2.100 12.189 15.561 1.00 83.25 90 ASN A O 1
ATOM 733 N N . ASP A 1 91 ? -0.068 12.507 15.073 1.00 84.25 91 ASP A N 1
ATOM 734 C CA . ASP A 1 91 ? -0.542 11.334 15.811 1.00 84.25 91 ASP A CA 1
ATOM 735 C C . ASP A 1 91 ? -0.059 10.043 15.139 1.00 84.25 91 ASP A C 1
ATOM 737 O O . ASP A 1 91 ? 0.450 9.139 15.807 1.00 84.25 91 ASP A O 1
ATOM 741 N N . ALA A 1 92 ? -0.115 9.986 13.803 1.00 82.19 92 ALA A N 1
ATOM 742 C CA . ALA A 1 92 ? 0.431 8.868 13.037 1.00 82.19 92 ALA A CA 1
ATOM 743 C C . ALA A 1 92 ? 1.949 8.720 13.254 1.00 82.19 92 ALA A C 1
ATOM 745 O O . ALA A 1 92 ? 2.435 7.626 13.552 1.00 82.19 92 ALA A O 1
ATOM 746 N N . ILE A 1 93 ? 2.700 9.826 13.192 1.00 84.88 93 ILE A N 1
ATOM 747 C CA . ILE A 1 93 ? 4.144 9.838 13.465 1.00 84.88 93 ILE A CA 1
ATOM 748 C C . ILE A 1 93 ? 4.435 9.406 14.906 1.00 84.88 93 ILE A C 1
ATOM 750 O O . ILE A 1 93 ? 5.398 8.670 15.133 1.00 84.88 93 ILE A O 1
ATOM 754 N N . ALA A 1 94 ? 3.625 9.815 15.884 1.00 89.12 94 ALA A N 1
ATOM 755 C CA . ALA A 1 94 ? 3.799 9.436 17.284 1.00 89.12 94 ALA A CA 1
ATOM 756 C C . ALA A 1 94 ? 3.607 7.926 17.492 1.00 89.12 94 ALA A C 1
ATOM 758 O O . ALA A 1 94 ? 4.423 7.289 18.164 1.00 89.12 94 ALA A O 1
ATOM 759 N N . VAL A 1 95 ? 2.582 7.337 16.867 1.00 90.06 95 VAL A N 1
ATOM 760 C CA . VAL A 1 95 ? 2.334 5.887 16.896 1.00 90.06 95 VAL A CA 1
ATOM 761 C C . VAL A 1 95 ? 3.499 5.124 16.262 1.00 90.06 95 VAL A C 1
ATOM 763 O O . VAL A 1 95 ? 4.023 4.194 16.880 1.00 90.06 95 VAL A O 1
ATOM 766 N N . ILE A 1 96 ? 3.965 5.553 15.084 1.00 90.56 96 ILE A N 1
ATOM 767 C CA . ILE A 1 96 ? 5.121 4.946 14.404 1.00 90.56 96 ILE A CA 1
ATOM 768 C C . ILE A 1 96 ? 6.377 5.070 15.275 1.00 90.56 96 ILE A C 1
ATOM 770 O O . ILE A 1 96 ? 7.072 4.084 15.513 1.00 90.56 96 ILE A O 1
ATOM 774 N N . SER A 1 97 ? 6.648 6.257 15.819 1.00 90.50 97 SER A N 1
ATOM 775 C CA . SER A 1 97 ? 7.815 6.516 16.671 1.00 90.50 97 SER A CA 1
ATOM 776 C C . SER A 1 97 ? 7.811 5.649 17.927 1.00 90.50 97 SER A C 1
ATOM 778 O O . SER A 1 97 ? 8.858 5.145 18.340 1.00 90.50 97 SER A O 1
ATOM 780 N N . LYS A 1 98 ? 6.634 5.430 18.525 1.00 90.88 98 LYS A N 1
ATOM 781 C CA . LYS A 1 98 ? 6.477 4.523 19.662 1.00 90.88 98 LYS A CA 1
ATOM 782 C C . LYS A 1 98 ? 6.745 3.074 19.259 1.00 90.88 98 LYS A C 1
ATOM 784 O O . LYS A 1 98 ? 7.503 2.401 19.948 1.00 90.88 98 LYS A O 1
ATOM 789 N N . ALA A 1 99 ? 6.212 2.614 18.127 1.00 92.94 99 ALA A N 1
ATOM 790 C CA . ALA A 1 99 ? 6.482 1.272 17.602 1.00 92.94 99 ALA A CA 1
ATOM 791 C C . ALA A 1 99 ? 7.965 1.051 17.259 1.00 92.94 99 ALA A C 1
ATOM 793 O O . ALA A 1 99 ? 8.489 -0.052 17.420 1.00 92.94 99 ALA A O 1
ATOM 794 N N . VAL A 1 100 ? 8.687 2.091 16.838 1.00 90.69 100 VAL A N 1
ATOM 795 C CA . VAL A 1 100 ? 10.138 2.002 16.626 1.00 90.69 100 VAL A CA 1
ATOM 796 C C . VAL A 1 100 ? 10.880 1.827 17.955 1.00 90.69 100 VAL A C 1
ATOM 798 O O . VAL A 1 100 ? 11.793 1.008 18.024 1.00 90.69 100 VAL A O 1
ATOM 801 N N . ARG A 1 101 ? 10.489 2.538 19.017 1.00 92.88 101 ARG A N 1
ATOM 802 C CA . ARG A 1 101 ? 11.209 2.540 20.305 1.00 92.88 101 ARG A CA 1
ATOM 803 C C . ARG A 1 101 ? 10.848 1.381 21.237 1.00 92.88 101 ARG A C 1
ATOM 805 O O . ARG A 1 101 ? 11.699 0.956 22.009 1.00 92.88 101 ARG A O 1
ATOM 812 N N . ASP A 1 102 ? 9.618 0.880 21.171 1.00 93.31 102 ASP A N 1
ATOM 813 C CA . ASP A 1 102 ? 9.084 -0.139 22.081 1.00 93.31 102 ASP A CA 1
ATOM 814 C C . ASP A 1 102 ? 8.740 -1.436 21.316 1.00 93.31 102 ASP A C 1
ATOM 816 O O . ASP A 1 102 ? 7.751 -1.470 20.576 1.00 93.31 102 ASP A O 1
ATOM 820 N N . PRO A 1 103 ? 9.523 -2.522 21.485 1.00 87.62 103 PRO A N 1
ATOM 821 C CA . PRO A 1 103 ? 9.274 -3.809 20.827 1.00 87.62 103 PRO A CA 1
ATOM 822 C C . PRO A 1 103 ? 7.943 -4.483 21.204 1.00 87.62 103 PRO A C 1
ATOM 824 O O . PRO A 1 103 ? 7.358 -5.194 20.379 1.00 87.62 103 PRO A O 1
ATOM 827 N N . GLY A 1 104 ? 7.449 -4.274 22.428 1.00 86.88 104 GLY A N 1
ATOM 828 C CA . GLY A 1 104 ? 6.177 -4.835 22.887 1.00 86.88 104 GLY A CA 1
ATOM 829 C C . GLY A 1 104 ? 5.004 -4.146 22.198 1.00 86.88 104 GLY A C 1
ATOM 830 O O . GLY A 1 104 ? 4.150 -4.802 21.596 1.00 86.88 104 GLY A O 1
ATOM 831 N N . PHE A 1 105 ? 5.031 -2.811 22.180 1.00 88.44 105 PHE A N 1
ATOM 832 C CA . PHE A 1 105 ? 4.063 -2.017 21.425 1.00 88.44 105 PHE A CA 1
ATOM 833 C C . PHE A 1 105 ? 4.147 -2.298 19.919 1.00 88.44 105 PHE A C 1
ATOM 835 O O . PHE A 1 105 ? 3.114 -2.413 19.266 1.00 88.44 105 PHE A O 1
ATOM 842 N N . ARG A 1 106 ? 5.355 -2.483 19.366 1.00 89.94 106 ARG A N 1
ATOM 843 C CA . ARG A 1 106 ? 5.570 -2.844 17.955 1.00 89.94 106 ARG A CA 1
ATOM 844 C C . ARG A 1 106 ? 4.841 -4.124 17.565 1.00 89.94 106 ARG A C 1
ATOM 846 O O . ARG A 1 106 ? 4.157 -4.154 16.548 1.00 89.94 106 ARG A O 1
ATOM 853 N N . SER A 1 107 ? 4.989 -5.169 18.375 1.00 83.00 107 SER A N 1
ATOM 854 C CA . SER A 1 107 ? 4.399 -6.481 18.097 1.00 83.00 107 SER A CA 1
ATOM 855 C C . SER A 1 107 ? 2.871 -6.410 18.113 1.00 83.00 107 SER A C 1
ATOM 857 O O . SER A 1 107 ? 2.208 -6.921 17.212 1.00 83.00 107 SER A O 1
ATOM 859 N N . MET A 1 108 ? 2.310 -5.697 19.092 1.00 84.31 108 MET A N 1
ATOM 860 C CA . MET A 1 108 ? 0.872 -5.436 19.167 1.00 84.31 108 MET A CA 1
ATOM 861 C C . MET A 1 108 ? 0.382 -4.577 17.992 1.00 84.31 108 MET A C 1
ATOM 863 O O . MET A 1 108 ? -0.642 -4.888 17.388 1.00 84.31 108 MET A O 1
ATOM 867 N N . PHE A 1 109 ? 1.122 -3.529 17.627 1.00 87.44 109 PHE A N 1
ATOM 868 C CA . PHE A 1 109 ? 0.801 -2.658 16.498 1.00 87.44 109 PHE A CA 1
ATOM 869 C C . PHE A 1 109 ? 0.785 -3.424 15.171 1.00 87.44 109 PHE A C 1
ATOM 871 O O . PHE A 1 109 ? -0.169 -3.296 14.409 1.00 87.44 109 PHE A O 1
ATOM 878 N N . PHE A 1 110 ? 1.775 -4.285 14.919 1.00 82.31 110 PHE A N 1
ATOM 879 C CA . PHE A 1 110 ? 1.789 -5.143 13.733 1.00 82.31 110 PHE A CA 1
ATOM 880 C C . PHE A 1 110 ? 0.644 -6.154 13.717 1.00 82.31 110 PHE A C 1
ATOM 882 O O . PHE A 1 110 ? 0.033 -6.351 12.670 1.00 82.31 110 PHE A O 1
ATOM 889 N N . MET A 1 111 ? 0.291 -6.742 14.863 1.00 78.00 111 MET A N 1
ATOM 890 C CA . MET A 1 111 ? -0.869 -7.632 14.960 1.00 78.00 111 MET A CA 1
ATOM 891 C C . MET A 1 111 ? -2.173 -6.900 14.613 1.00 78.00 111 MET A C 1
ATOM 893 O O . MET A 1 111 ? -3.010 -7.427 13.882 1.00 78.00 111 MET A O 1
ATOM 897 N N . LEU A 1 112 ? -2.341 -5.670 15.105 1.00 80.88 112 LEU A N 1
ATOM 898 C CA . LEU A 1 112 ? -3.499 -4.831 14.796 1.00 80.88 112 LEU A CA 1
ATOM 899 C C . LEU A 1 112 ? -3.529 -4.435 13.319 1.00 80.88 112 LEU A C 1
ATOM 901 O O . LEU A 1 112 ? -4.577 -4.554 12.688 1.00 80.88 112 LEU A O 1
ATOM 905 N N . LEU A 1 113 ? -2.389 -4.038 12.748 1.00 83.69 113 LEU A N 1
ATOM 906 C CA . LEU A 1 113 ? -2.273 -3.766 11.316 1.00 83.69 113 LEU A CA 1
ATOM 907 C C . LEU A 1 113 ? -2.645 -4.994 10.486 1.00 83.69 113 LEU A C 1
ATOM 909 O O . LEU A 1 113 ? -3.436 -4.881 9.560 1.00 83.69 113 LEU A O 1
ATOM 913 N N . GLN A 1 114 ? -2.154 -6.177 10.843 1.00 70.62 114 GLN A N 1
ATOM 914 C CA . GLN A 1 114 ? -2.481 -7.411 10.135 1.00 70.62 114 GLN A CA 1
ATOM 915 C C . GLN A 1 114 ? -3.958 -7.799 10.286 1.00 70.62 114 GLN A C 1
ATOM 917 O O . GLN A 1 114 ? -4.553 -8.313 9.347 1.00 70.62 114 GLN A O 1
ATOM 922 N N . LYS A 1 115 ? -4.578 -7.549 11.443 1.00 77.44 115 LYS A N 1
ATOM 923 C CA . LYS A 1 115 ? -6.003 -7.830 11.660 1.00 77.44 115 LYS A CA 1
ATOM 924 C C . LYS A 1 115 ? -6.907 -6.882 10.868 1.00 77.44 115 LYS A C 1
ATOM 926 O O . LYS A 1 115 ? -7.903 -7.329 10.314 1.00 77.44 115 LYS A O 1
ATOM 931 N N . GLN A 1 116 ? -6.575 -5.592 10.842 1.00 73.00 116 GLN A N 1
ATOM 932 C CA . GLN A 1 116 ? -7.428 -4.551 10.254 1.00 73.00 116 GLN A CA 1
ATOM 933 C C . GLN A 1 116 ? -7.155 -4.339 8.766 1.00 73.00 116 GLN A C 1
ATOM 935 O O . GLN A 1 116 ? -8.075 -4.172 7.973 1.00 73.00 116 GLN A O 1
ATOM 940 N N . PHE A 1 117 ? -5.885 -4.388 8.378 1.00 66.25 117 PHE A N 1
ATOM 941 C CA . PHE A 1 117 ? -5.445 -4.225 7.002 1.00 66.25 117 PHE A CA 1
ATOM 942 C C . PHE A 1 117 ? -5.041 -5.548 6.361 1.00 66.25 117 PHE A C 1
ATOM 944 O O . PHE A 1 117 ? -4.558 -5.516 5.248 1.00 66.25 117 PHE A O 1
ATOM 951 N N . GLY A 1 118 ? -5.219 -6.714 6.984 1.00 56.59 118 GLY A N 1
ATOM 952 C CA . GLY A 1 118 ? -4.745 -7.988 6.419 1.00 56.59 118 GLY A CA 1
ATOM 953 C C . GLY A 1 118 ? -5.228 -8.271 4.995 1.00 56.59 118 GLY A C 1
ATOM 954 O O . GLY A 1 118 ? -4.445 -8.724 4.168 1.00 56.59 118 GLY A O 1
ATOM 955 N N . GLU A 1 119 ? -6.486 -7.953 4.690 1.00 56.66 119 GLU A N 1
ATOM 956 C CA . GLU A 1 119 ? -7.060 -8.057 3.338 1.00 56.66 119 GLU A CA 1
ATOM 957 C C . GLU A 1 119 ? -6.503 -6.971 2.389 1.00 56.66 119 GLU A C 1
ATOM 959 O O . GLU A 1 119 ? -6.142 -7.261 1.250 1.00 56.66 119 GLU A O 1
ATOM 964 N N . TYR A 1 120 ? -6.332 -5.734 2.867 1.00 51.94 120 TYR A N 1
ATOM 965 C CA . TYR A 1 120 ? -5.800 -4.606 2.083 1.00 51.94 120 TYR A CA 1
ATOM 966 C C . TYR A 1 120 ? -4.289 -4.686 1.837 1.00 51.94 120 TYR A C 1
ATOM 968 O O . TYR A 1 120 ? -3.819 -4.315 0.767 1.00 51.94 120 TYR A O 1
ATOM 976 N N . LEU A 1 121 ? -3.529 -5.199 2.803 1.00 51.62 121 LEU A N 1
ATOM 977 C CA . LEU A 1 121 ? -2.110 -5.519 2.707 1.00 51.62 121 LEU A CA 1
ATOM 978 C C . LEU A 1 121 ? -1.897 -6.676 1.748 1.00 51.62 121 LEU A C 1
ATOM 980 O O . LEU A 1 121 ? -0.875 -6.694 1.088 1.00 51.62 121 LEU A O 1
ATOM 984 N N . ARG A 1 122 ? -2.853 -7.605 1.607 1.00 49.78 122 ARG A N 1
ATOM 985 C CA . ARG A 1 122 ? -2.801 -8.604 0.532 1.00 49.78 122 ARG A CA 1
ATOM 986 C C . ARG A 1 122 ? -2.984 -7.954 -0.838 1.00 49.78 122 ARG A C 1
ATOM 988 O O . ARG A 1 122 ? -2.223 -8.255 -1.748 1.00 49.78 122 ARG A O 1
ATOM 995 N N . GLN A 1 123 ? -3.909 -7.005 -0.977 1.00 45.53 123 GLN A N 1
ATOM 996 C CA . GLN A 1 123 ? -4.093 -6.263 -2.231 1.00 45.53 123 GLN A CA 1
ATOM 997 C C . GLN A 1 123 ? -2.882 -5.372 -2.569 1.00 45.53 123 GLN A C 1
ATOM 999 O O . GLN A 1 123 ? -2.379 -5.434 -3.686 1.00 45.53 123 GLN A O 1
ATOM 1004 N N . THR A 1 124 ? -2.327 -4.635 -1.602 1.00 47.41 124 THR A N 1
ATOM 1005 C CA . THR A 1 124 ? -1.080 -3.858 -1.785 1.00 47.41 124 THR A CA 1
ATOM 1006 C C . THR A 1 124 ? 0.182 -4.722 -1.813 1.00 47.41 124 THR A C 1
ATOM 1008 O O . THR A 1 124 ? 1.189 -4.283 -2.349 1.00 47.41 124 THR A O 1
ATOM 1011 N N . SER A 1 125 ? 0.150 -5.971 -1.331 1.00 54.41 125 SER A N 1
ATOM 1012 C CA . SER A 1 125 ? 1.262 -6.921 -1.514 1.00 54.41 125 SER A CA 1
ATOM 1013 C C . SER A 1 125 ? 1.380 -7.434 -2.944 1.00 54.41 125 SER A C 1
ATOM 1015 O O . SER A 1 125 ? 2.403 -8.013 -3.282 1.00 54.41 125 SER A O 1
ATOM 1017 N N . THR A 1 126 ? 0.364 -7.204 -3.783 1.00 65.31 126 THR A N 1
ATOM 1018 C CA . THR A 1 126 ? 0.436 -7.503 -5.219 1.00 65.31 126 THR A CA 1
ATOM 1019 C C . THR A 1 126 ? 0.883 -6.306 -6.051 1.00 65.31 126 THR A C 1
ATOM 1021 O O . THR A 1 126 ? 1.083 -6.458 -7.254 1.00 65.31 126 THR A O 1
ATOM 1024 N N . SER A 1 127 ? 1.048 -5.116 -5.455 1.00 79.62 127 SER A N 1
ATOM 1025 C CA . SER A 1 127 ? 1.495 -3.930 -6.181 1.00 79.62 127 SER A CA 1
ATOM 1026 C C . SER A 1 127 ? 2.848 -3.415 -5.691 1.00 79.62 127 SER A C 1
ATOM 1028 O O . SER A 1 127 ? 3.155 -3.374 -4.504 1.00 79.62 127 SER A O 1
ATOM 1030 N N . TYR A 1 128 ? 3.706 -3.042 -6.637 1.00 88.94 128 TYR A N 1
ATOM 1031 C CA . TYR A 1 128 ? 5.014 -2.462 -6.373 1.00 88.94 128 TYR A CA 1
ATOM 1032 C C . TYR A 1 128 ? 4.973 -0.961 -6.652 1.00 88.94 128 TYR A C 1
ATOM 1034 O O . TYR A 1 128 ? 4.784 -0.541 -7.798 1.00 88.94 128 TYR A O 1
ATOM 1042 N N . LEU A 1 129 ? 5.181 -0.155 -5.609 1.00 91.38 129 LEU A N 1
ATOM 1043 C CA . LEU A 1 129 ? 5.316 1.294 -5.735 1.00 91.38 129 LEU A CA 1
ATOM 1044 C C . LEU A 1 129 ? 6.740 1.646 -6.177 1.00 91.38 129 LEU A C 1
ATOM 1046 O O . LEU A 1 129 ? 7.712 1.397 -5.461 1.00 91.38 129 LEU A O 1
ATOM 1050 N N . VAL A 1 130 ? 6.860 2.241 -7.358 1.00 92.38 130 VAL A N 1
ATOM 1051 C CA . VAL A 1 130 ? 8.146 2.605 -7.950 1.00 92.38 130 VAL A CA 1
ATOM 1052 C C . VAL A 1 130 ? 8.620 3.936 -7.386 1.00 92.38 130 VAL A C 1
ATOM 1054 O O . VAL A 1 130 ? 7.952 4.959 -7.537 1.00 92.38 130 VAL A O 1
ATOM 1057 N N . THR A 1 131 ? 9.804 3.939 -6.774 1.00 92.25 131 THR A N 1
ATOM 1058 C CA . THR A 1 131 ? 10.404 5.164 -6.234 1.00 92.25 131 THR A CA 1
ATOM 1059 C C . THR A 1 131 ? 11.349 5.822 -7.237 1.00 92.25 131 THR A C 1
ATOM 1061 O O . THR A 1 131 ? 11.744 5.237 -8.249 1.00 92.25 131 THR A O 1
ATOM 1064 N N . LYS A 1 132 ? 11.757 7.065 -6.967 1.00 92.31 132 LYS A N 1
ATOM 1065 C CA . LYS A 1 132 ? 12.739 7.759 -7.810 1.00 92.31 132 LYS A CA 1
ATOM 1066 C C . LYS A 1 132 ? 14.078 7.013 -7.831 1.00 92.31 132 LYS A C 1
ATOM 1068 O O . LYS A 1 132 ? 14.696 6.881 -8.886 1.00 92.31 132 LYS A O 1
ATOM 1073 N N . GLU A 1 133 ? 14.483 6.477 -6.683 1.00 92.12 133 GLU A N 1
ATOM 1074 C CA . GLU A 1 133 ? 15.716 5.708 -6.511 1.00 92.12 133 GLU A CA 1
ATOM 1075 C C . GLU A 1 133 ? 15.715 4.444 -7.378 1.00 92.12 133 GLU A C 1
ATOM 1077 O O . GLU A 1 133 ? 16.759 4.066 -7.904 1.00 92.12 133 GLU A O 1
ATOM 1082 N N . ASP A 1 134 ? 14.552 3.820 -7.589 1.00 93.12 134 ASP A N 1
ATOM 1083 C CA . ASP A 1 134 ? 14.420 2.662 -8.480 1.00 93.12 134 ASP A CA 1
ATOM 1084 C C . ASP A 1 134 ? 14.726 3.004 -9.931 1.00 93.12 134 ASP A C 1
ATOM 1086 O O . ASP A 1 134 ? 15.444 2.276 -10.620 1.00 93.12 134 ASP A O 1
ATOM 1090 N N . VAL A 1 135 ? 14.182 4.125 -10.406 1.00 95.19 135 VAL A N 1
ATOM 1091 C CA . VAL A 1 135 ? 14.388 4.584 -11.783 1.00 95.19 135 VAL A CA 1
ATOM 1092 C C . VAL A 1 135 ? 15.849 4.983 -11.993 1.00 95.19 135 VAL A C 1
ATOM 1094 O O . VAL A 1 135 ? 16.429 4.670 -13.034 1.00 95.19 135 VAL A O 1
ATOM 1097 N N . GLU A 1 136 ? 16.465 5.635 -11.006 1.00 95.62 136 GLU A N 1
ATOM 1098 C CA . GLU A 1 136 ? 17.884 5.997 -11.042 1.00 95.62 136 GLU A CA 1
ATOM 1099 C C . GLU A 1 136 ? 18.799 4.766 -11.009 1.00 95.62 136 GLU A C 1
ATOM 1101 O O . GLU A 1 136 ? 19.771 4.707 -11.767 1.00 95.62 136 GLU A O 1
ATOM 1106 N N . LEU A 1 137 ? 18.483 3.769 -10.175 1.00 94.81 137 LEU A N 1
ATOM 1107 C CA . LEU A 1 137 ? 19.199 2.494 -10.132 1.00 94.81 137 LEU A CA 1
ATOM 1108 C C . LEU A 1 137 ? 19.103 1.779 -11.481 1.00 94.81 137 LEU A C 1
ATOM 1110 O O . LEU A 1 137 ? 20.124 1.380 -12.040 1.00 94.81 137 LEU A O 1
ATOM 1114 N N . PHE A 1 138 ? 17.898 1.686 -12.046 1.00 95.31 138 PHE A N 1
ATOM 1115 C CA . PHE A 1 138 ? 17.701 1.090 -13.362 1.00 95.31 138 PHE A CA 1
ATOM 1116 C C . PHE A 1 138 ? 18.490 1.822 -14.452 1.00 95.31 138 PHE A C 1
ATOM 1118 O O . PHE A 1 138 ? 19.118 1.187 -15.298 1.00 95.31 138 PHE A O 1
ATOM 1125 N N . GLU A 1 139 ? 18.497 3.158 -14.435 1.00 95.00 139 GLU A N 1
ATOM 1126 C CA . GLU A 1 139 ? 19.249 3.950 -15.407 1.00 95.00 139 GLU A CA 1
ATOM 1127 C C . GLU A 1 139 ? 20.761 3.694 -15.311 1.00 95.00 139 GLU A C 1
ATOM 1129 O O . GLU A 1 139 ? 21.418 3.575 -16.347 1.00 95.00 139 GLU A O 1
ATOM 1134 N N . LYS A 1 140 ? 21.315 3.571 -14.096 1.00 95.00 140 LYS A N 1
ATOM 1135 C CA . LYS A 1 140 ? 22.730 3.217 -13.883 1.00 95.00 140 LYS A CA 1
ATOM 1136 C C . LYS A 1 140 ? 23.048 1.831 -14.448 1.00 95.00 140 LYS A C 1
ATOM 1138 O O . LYS A 1 140 ? 23.929 1.723 -15.298 1.00 95.00 140 LYS A O 1
ATOM 1143 N N . LEU A 1 141 ? 22.260 0.817 -14.081 1.00 92.75 141 LEU A N 1
ATOM 1144 C CA . LEU A 1 141 ? 22.430 -0.559 -14.569 1.00 92.75 141 LEU A CA 1
ATOM 1145 C C . LEU A 1 141 ? 22.368 -0.637 -16.102 1.00 92.75 141 LEU A C 1
ATOM 1147 O O . LEU A 1 141 ? 23.151 -1.337 -16.741 1.00 92.75 141 LEU A O 1
ATOM 1151 N N . MET A 1 142 ? 21.463 0.121 -16.725 1.00 92.88 142 MET A N 1
ATOM 1152 C CA . MET A 1 142 ? 21.353 0.145 -18.183 1.00 92.88 142 MET A CA 1
ATOM 1153 C C . MET A 1 142 ? 22.515 0.869 -18.871 1.00 92.88 142 MET A C 1
ATOM 1155 O O . MET A 1 142 ? 22.868 0.494 -19.989 1.00 92.88 142 MET A O 1
ATOM 1159 N N . LYS A 1 143 ? 23.106 1.893 -18.245 1.00 92.00 143 LYS A N 1
ATOM 1160 C CA . LYS A 1 143 ? 24.286 2.589 -18.786 1.00 92.00 143 LYS A CA 1
ATOM 1161 C C . LYS A 1 143 ? 25.527 1.701 -18.797 1.00 92.00 143 LYS A C 1
ATOM 1163 O O . LYS A 1 143 ? 26.331 1.835 -19.714 1.00 92.00 143 LYS A O 1
ATOM 1168 N N . GLU A 1 144 ? 25.668 0.826 -17.807 1.00 90.88 144 GLU A N 1
ATOM 1169 C CA . GLU A 1 144 ? 26.809 -0.087 -17.681 1.00 90.88 144 GLU A CA 1
ATOM 1170 C C . GLU A 1 144 ? 26.722 -1.266 -18.663 1.00 90.88 144 GLU A C 1
ATOM 1172 O O . GLU A 1 144 ? 27.712 -1.608 -19.303 1.00 90.88 144 GLU A O 1
ATOM 1177 N N . ASP A 1 145 ? 25.533 -1.851 -18.839 1.00 86.12 145 ASP A N 1
ATOM 1178 C CA . ASP A 1 145 ? 25.350 -3.107 -19.589 1.00 86.12 145 ASP A CA 1
ATOM 1179 C C . ASP A 1 145 ? 24.945 -2.912 -21.069 1.00 86.12 145 ASP A C 1
ATOM 1181 O O . ASP A 1 145 ? 24.898 -3.868 -21.848 1.00 86.12 145 ASP A O 1
ATOM 1185 N N . ARG A 1 146 ? 24.575 -1.696 -21.506 1.00 89.19 146 ARG A N 1
ATOM 1186 C CA . ARG A 1 146 ? 23.950 -1.492 -22.833 1.00 89.19 146 ARG A CA 1
ATOM 1187 C C . ARG A 1 146 ? 24.503 -0.311 -23.620 1.00 89.19 146 ARG A C 1
ATOM 1189 O O . ARG A 1 146 ? 24.869 0.735 -23.096 1.00 89.19 146 ARG A O 1
ATOM 1196 N N . ALA A 1 147 ? 24.419 -0.445 -24.945 1.00 89.81 147 ALA A N 1
ATOM 1197 C CA . ALA A 1 147 ? 24.720 0.628 -25.884 1.00 89.81 147 ALA A CA 1
ATOM 1198 C C . ALA A 1 147 ? 23.833 1.867 -25.662 1.00 89.81 147 ALA A C 1
ATOM 1200 O O . ALA A 1 147 ? 22.653 1.762 -25.309 1.00 89.81 147 ALA A O 1
ATOM 1201 N N . LYS A 1 148 ? 24.393 3.048 -25.963 1.00 89.56 148 LYS A N 1
ATOM 1202 C CA . LYS A 1 148 ? 23.781 4.357 -25.681 1.00 89.56 148 LYS A CA 1
ATOM 1203 C C . LYS A 1 148 ? 22.365 4.528 -26.223 1.00 89.56 148 LYS A C 1
ATOM 1205 O O . LYS A 1 148 ? 21.494 5.049 -25.531 1.00 89.56 148 LYS A O 1
ATOM 1210 N N . SER A 1 149 ? 22.144 4.096 -27.461 1.00 89.00 149 SER A N 1
ATOM 1211 C CA . SER A 1 149 ? 20.828 4.143 -28.102 1.00 89.00 149 SER A CA 1
ATOM 1212 C C . SER A 1 149 ? 19.820 3.256 -27.372 1.00 89.00 149 SER A C 1
ATOM 1214 O O . SER A 1 149 ? 18.708 3.685 -27.090 1.00 89.00 149 SER A O 1
ATOM 1216 N N . THR A 1 150 ? 20.230 2.048 -26.985 1.00 88.50 150 THR A N 1
ATOM 1217 C CA . THR A 1 150 ? 19.346 1.046 -26.381 1.00 88.50 150 THR A CA 1
ATOM 1218 C C . THR A 1 150 ? 18.907 1.439 -24.976 1.00 88.50 150 THR A C 1
ATOM 1220 O O . THR A 1 150 ? 17.714 1.357 -24.679 1.00 88.50 150 THR A O 1
ATOM 1223 N N . TRP A 1 151 ? 19.828 1.882 -24.108 1.00 91.81 151 TRP A N 1
ATOM 1224 C CA . TRP A 1 151 ? 19.438 2.267 -22.748 1.00 91.81 151 TRP A CA 1
ATOM 1225 C C . TRP A 1 151 ? 18.560 3.517 -22.734 1.00 91.81 151 TRP A C 1
ATOM 1227 O O . TRP A 1 151 ? 17.574 3.541 -22.001 1.00 91.81 151 TRP A O 1
ATOM 1237 N N . LYS A 1 152 ? 18.843 4.512 -23.592 1.00 93.00 152 LYS A N 1
ATOM 1238 C CA . LYS A 1 152 ? 17.995 5.708 -23.732 1.00 93.00 152 LYS A CA 1
ATOM 1239 C C . LYS A 1 152 ? 16.583 5.358 -24.183 1.00 93.00 152 LYS A C 1
ATOM 1241 O O . LYS A 1 152 ? 15.611 5.863 -23.631 1.00 93.00 152 LYS A O 1
ATOM 1246 N N . THR A 1 153 ? 16.454 4.474 -25.169 1.00 92.56 153 THR A N 1
ATOM 1247 C CA . THR A 1 153 ? 15.139 4.020 -25.621 1.00 92.56 153 THR A CA 1
ATOM 1248 C C . THR A 1 153 ? 14.389 3.315 -24.491 1.00 92.56 153 THR A C 1
ATOM 1250 O O . THR A 1 153 ? 13.234 3.641 -24.232 1.00 92.56 153 THR A O 1
ATOM 1253 N N . ARG A 1 154 ? 15.042 2.395 -23.770 1.00 91.56 154 ARG A N 1
ATOM 1254 C CA . ARG A 1 154 ? 14.410 1.645 -22.672 1.00 91.56 154 ARG A CA 1
ATOM 1255 C C . ARG A 1 154 ? 13.987 2.534 -21.505 1.00 91.56 154 ARG A C 1
ATOM 1257 O O . ARG A 1 154 ? 12.876 2.361 -21.018 1.00 91.56 154 ARG A O 1
ATOM 1264 N N . ILE A 1 155 ? 14.827 3.481 -21.077 1.00 95.31 155 ILE A N 1
ATOM 1265 C CA . ILE A 1 155 ? 14.489 4.377 -19.960 1.00 95.31 155 ILE A CA 1
ATOM 1266 C C . ILE A 1 155 ? 13.336 5.317 -20.320 1.00 95.31 155 ILE A C 1
ATOM 1268 O O . ILE A 1 155 ? 12.485 5.578 -19.477 1.00 95.31 155 ILE A O 1
ATOM 1272 N N . ASN A 1 156 ? 13.263 5.779 -21.573 1.00 94.88 156 ASN A N 1
ATOM 1273 C CA . ASN A 1 156 ? 12.167 6.632 -22.025 1.00 94.88 156 ASN A CA 1
ATOM 1274 C C . ASN A 1 156 ? 10.839 5.872 -22.021 1.00 94.88 156 ASN A C 1
ATOM 1276 O O . ASN A 1 156 ? 9.876 6.357 -21.436 1.00 94.88 156 ASN A O 1
ATOM 1280 N N . TYR A 1 157 ? 10.800 4.667 -22.605 1.00 95.06 157 TYR A N 1
ATOM 1281 C CA . TYR A 1 157 ? 9.595 3.832 -22.562 1.00 95.06 157 TYR A CA 1
ATOM 1282 C C . TYR A 1 157 ? 9.183 3.504 -21.128 1.00 9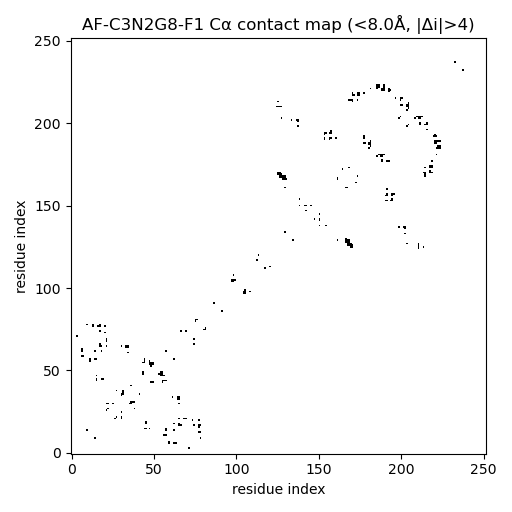5.06 157 TYR A C 1
ATOM 1284 O O . TYR A 1 157 ? 8.011 3.636 -20.799 1.00 95.06 157 TYR A O 1
ATOM 1292 N N . LEU A 1 158 ? 10.141 3.156 -20.262 1.00 95.94 158 LEU A N 1
ATOM 1293 C CA . LEU A 1 158 ? 9.850 2.906 -18.854 1.00 95.94 158 LEU A CA 1
ATOM 1294 C C . LEU A 1 158 ? 9.235 4.141 -18.182 1.00 95.94 158 LEU A C 1
ATOM 1296 O O . LEU A 1 158 ? 8.192 4.016 -17.560 1.00 95.94 158 LEU A O 1
ATOM 1300 N N . ARG A 1 159 ? 9.840 5.328 -18.315 1.00 96.06 159 ARG A N 1
ATOM 1301 C CA . ARG A 1 159 ? 9.337 6.558 -17.678 1.00 96.06 159 ARG A CA 1
ATOM 1302 C C . ARG A 1 159 ? 7.926 6.921 -18.126 1.00 96.06 159 ARG A C 1
ATOM 1304 O O . ARG A 1 159 ? 7.118 7.279 -17.280 1.00 96.06 159 ARG A O 1
ATOM 1311 N N . HIS A 1 160 ? 7.638 6.815 -19.423 1.00 94.44 160 HIS A N 1
ATOM 1312 C CA . HIS A 1 160 ? 6.289 7.053 -19.937 1.00 94.44 160 HIS A CA 1
ATOM 1313 C C . HIS A 1 160 ? 5.290 6.071 -19.329 1.00 94.44 160 HIS A C 1
ATOM 1315 O O . HIS A 1 160 ? 4.303 6.491 -18.744 1.00 94.44 160 HIS A O 1
ATOM 1321 N N . THR A 1 161 ? 5.606 4.779 -19.353 1.00 94.56 161 THR A N 1
ATOM 1322 C CA . THR A 1 161 ? 4.732 3.754 -18.780 1.00 94.56 161 THR A CA 1
ATOM 1323 C C . THR A 1 161 ? 4.544 3.888 -17.274 1.00 94.56 161 THR A C 1
ATOM 1325 O O . THR A 1 161 ? 3.442 3.696 -16.777 1.00 94.56 161 THR A O 1
ATOM 1328 N N . LEU A 1 162 ? 5.589 4.245 -16.528 1.00 95.38 162 LEU A N 1
ATOM 1329 C CA . LEU A 1 162 ? 5.467 4.509 -15.096 1.00 95.38 162 LEU A CA 1
ATOM 1330 C C . LEU A 1 162 ? 4.568 5.715 -14.819 1.00 95.38 162 LEU A C 1
ATOM 1332 O O . LEU A 1 162 ? 3.791 5.666 -13.872 1.00 95.38 162 LEU A O 1
ATOM 1336 N N . ALA A 1 163 ? 4.646 6.769 -15.635 1.00 94.19 163 ALA A N 1
ATOM 1337 C CA . ALA A 1 163 ? 3.755 7.917 -15.509 1.00 94.19 163 ALA A CA 1
ATOM 1338 C C . ALA A 1 163 ? 2.294 7.528 -15.788 1.00 94.19 163 ALA A C 1
ATOM 1340 O O . ALA A 1 163 ? 1.428 7.871 -14.989 1.00 94.19 163 ALA A O 1
ATOM 1341 N N . ASP A 1 164 ? 2.039 6.755 -16.849 1.00 92.94 164 ASP A N 1
ATOM 1342 C CA . ASP A 1 164 ? 0.693 6.276 -17.199 1.00 92.94 164 ASP A CA 1
ATOM 1343 C C . ASP A 1 164 ? 0.088 5.394 -16.089 1.00 92.94 164 ASP A C 1
ATOM 1345 O O . ASP A 1 164 ? -1.102 5.470 -15.794 1.00 92.94 164 ASP A O 1
ATOM 1349 N N . LEU A 1 165 ? 0.923 4.586 -15.425 1.00 92.94 165 LEU A N 1
ATOM 1350 C CA . LEU A 1 165 ? 0.525 3.692 -14.332 1.00 92.94 165 LEU A CA 1
ATOM 1351 C C . LEU A 1 165 ? 0.546 4.356 -12.943 1.00 92.94 165 LEU A C 1
ATOM 1353 O O . LEU A 1 165 ? 0.398 3.665 -11.933 1.00 92.94 165 LEU A O 1
ATOM 1357 N N . ASN A 1 166 ? 0.742 5.677 -12.859 1.00 92.25 166 ASN A N 1
ATOM 1358 C CA . ASN A 1 166 ? 0.879 6.418 -11.597 1.00 92.25 166 ASN A CA 1
ATOM 1359 C C . ASN A 1 166 ? 1.944 5.830 -10.650 1.00 92.25 166 ASN A C 1
ATOM 1361 O O . ASN A 1 166 ? 1.778 5.829 -9.432 1.00 92.25 166 ASN A O 1
ATOM 1365 N N . TYR A 1 167 ? 3.045 5.327 -11.211 1.00 92.94 167 TYR A N 1
ATOM 1366 C CA . TYR A 1 167 ? 4.163 4.699 -10.499 1.00 92.94 167 TYR A CA 1
ATOM 1367 C C . TYR A 1 167 ? 3.781 3.465 -9.665 1.00 92.94 167 TYR A C 1
ATOM 1369 O O . TYR A 1 167 ? 4.563 3.026 -8.824 1.00 92.94 167 TYR A O 1
ATOM 1377 N N . GLU A 1 168 ? 2.622 2.858 -9.924 1.00 92.62 168 GLU A N 1
ATOM 1378 C CA . GLU A 1 168 ? 2.158 1.662 -9.228 1.00 92.62 168 GLU A CA 1
ATOM 1379 C C . GLU A 1 168 ? 2.052 0.480 -10.197 1.00 92.62 168 GLU A C 1
ATOM 1381 O O . GLU A 1 168 ? 1.233 0.469 -11.118 1.00 92.62 168 GLU A O 1
ATOM 1386 N N . LEU A 1 169 ? 2.879 -0.544 -9.980 1.00 92.50 169 LEU A N 1
ATOM 1387 C CA . LEU A 1 169 ? 2.905 -1.747 -10.806 1.00 92.50 169 LEU A CA 1
ATOM 1388 C C . LEU A 1 169 ? 2.104 -2.861 -10.138 1.00 92.50 169 LEU A C 1
ATOM 1390 O O . LEU A 1 169 ? 2.564 -3.405 -9.144 1.00 92.50 169 LEU A O 1
ATOM 1394 N N . SER A 1 170 ? 0.965 -3.253 -10.702 1.00 91.75 170 SER A N 1
ATOM 1395 C CA . SER A 1 170 ? 0.244 -4.470 -10.304 1.00 91.75 170 SER A CA 1
ATOM 1396 C C . SER A 1 170 ? 0.080 -5.420 -11.497 1.00 91.75 170 SER A C 1
ATOM 1398 O O . SER A 1 170 ? 0.108 -4.955 -12.643 1.00 91.75 170 SER A O 1
ATOM 1400 N N . PRO A 1 171 ? -0.087 -6.739 -11.273 1.00 90.94 171 PRO A N 1
ATOM 1401 C CA . PRO A 1 171 ? -0.287 -7.713 -12.342 1.00 90.94 171 PRO A CA 1
ATOM 1402 C C . PRO A 1 171 ? -1.411 -7.330 -13.309 1.00 90.94 171 PRO A C 1
ATOM 1404 O O . PRO A 1 171 ? -1.215 -7.380 -14.523 1.00 90.94 171 PRO A O 1
ATOM 1407 N N . ASP A 1 172 ? -2.555 -6.897 -12.776 1.00 89.31 172 ASP A N 1
ATOM 1408 C CA . ASP A 1 172 ? -3.730 -6.542 -13.575 1.00 89.31 172 ASP A CA 1
ATOM 1409 C C . ASP A 1 172 ? -3.481 -5.281 -14.408 1.00 89.31 172 ASP A C 1
ATOM 1411 O O . ASP A 1 172 ? -3.623 -5.323 -15.631 1.00 89.31 172 ASP A O 1
ATOM 1415 N N . LYS A 1 173 ? -2.969 -4.207 -13.784 1.00 91.50 173 LYS A N 1
ATOM 1416 C CA . LYS A 1 173 ? -2.630 -2.953 -14.478 1.00 91.50 173 LYS A CA 1
ATOM 1417 C C . LYS A 1 173 ? -1.612 -3.176 -15.593 1.00 91.50 173 LYS A C 1
ATOM 1419 O O . LYS A 1 173 ? -1.758 -2.647 -16.689 1.00 91.50 173 LYS A O 1
ATOM 1424 N N . LEU A 1 174 ? -0.573 -3.971 -15.328 1.00 94.25 174 LEU A N 1
ATOM 1425 C CA . LEU A 1 174 ? 0.457 -4.292 -16.316 1.00 94.25 174 LEU A CA 1
ATOM 1426 C C . LEU A 1 174 ? -0.109 -5.084 -17.494 1.00 94.25 174 LEU A C 1
ATOM 1428 O O . LEU A 1 174 ? 0.242 -4.820 -18.646 1.00 94.25 174 LEU A O 1
ATOM 1432 N N . LYS A 1 175 ? -0.962 -6.069 -17.213 1.00 92.75 175 LYS A N 1
ATOM 1433 C CA . LYS A 1 175 ? -1.577 -6.907 -18.238 1.00 92.75 175 LYS A CA 1
ATOM 1434 C C . LYS A 1 175 ? -2.515 -6.096 -19.129 1.00 92.75 175 LYS A C 1
ATOM 1436 O O . LYS A 1 175 ? -2.385 -6.196 -20.347 1.00 92.75 175 LYS A O 1
ATOM 1441 N N . GLU A 1 176 ? -3.408 -5.305 -18.541 1.00 93.50 176 GLU A N 1
ATOM 1442 C CA . GLU A 1 176 ? -4.344 -4.436 -19.267 1.00 93.50 176 GLU A CA 1
ATOM 1443 C C . GLU A 1 176 ? -3.591 -3.410 -20.117 1.00 93.50 176 GLU A C 1
ATOM 1445 O O . GLU A 1 176 ? -3.754 -3.387 -21.335 1.00 93.50 176 GLU A O 1
ATOM 1450 N N . TYR A 1 177 ? -2.644 -2.682 -19.522 1.00 94.38 177 TYR A N 1
ATOM 1451 C CA . TYR A 1 177 ? -1.867 -1.658 -20.221 1.00 94.38 177 TYR A CA 1
ATOM 1452 C C . TYR A 1 177 ? -1.081 -2.205 -21.425 1.00 94.38 177 TYR A C 1
ATOM 1454 O O . TYR A 1 177 ? -1.015 -1.582 -22.486 1.00 94.38 177 TYR A O 1
ATOM 1462 N N . ILE A 1 178 ? -0.479 -3.396 -21.304 1.00 94.62 178 ILE A N 1
ATOM 1463 C CA . ILE A 1 178 ? 0.233 -4.021 -22.429 1.00 94.62 178 ILE A CA 1
ATOM 1464 C C . ILE A 1 178 ? -0.729 -4.508 -23.518 1.00 94.62 178 ILE A C 1
ATOM 1466 O O . ILE A 1 178 ? -0.355 -4.470 -24.694 1.00 94.62 178 ILE A O 1
ATOM 1470 N N . LEU A 1 179 ? -1.927 -4.980 -23.159 1.00 92.94 179 LEU A N 1
ATOM 1471 C CA . LEU A 1 179 ? -2.945 -5.384 -24.130 1.00 92.94 179 LEU A CA 1
ATOM 1472 C C . LEU A 1 179 ? -3.437 -4.176 -24.932 1.00 92.94 179 LEU A C 1
ATOM 1474 O O . LEU A 1 179 ? -3.362 -4.218 -26.158 1.00 92.94 179 LEU A O 1
ATOM 1478 N N . GLU A 1 180 ? -3.811 -3.091 -24.257 1.00 93.44 180 GLU A N 1
ATOM 1479 C CA . GLU A 1 180 ? -4.244 -1.836 -24.885 1.00 93.44 180 GLU A CA 1
ATOM 1480 C C . GLU A 1 180 ? -3.159 -1.274 -25.815 1.00 93.44 180 GLU A C 1
ATOM 1482 O O . GLU A 1 180 ? -3.391 -1.047 -27.005 1.00 93.44 180 GLU A O 1
ATOM 1487 N N . LEU A 1 181 ? -1.912 -1.177 -25.335 1.00 93.50 181 LEU A N 1
ATOM 1488 C CA . LEU A 1 181 ? -0.793 -0.743 -26.175 1.00 93.50 181 LEU A CA 1
ATOM 1489 C C . LEU A 1 181 ? -0.564 -1.657 -27.383 1.00 93.50 181 LEU A C 1
ATOM 1491 O O . LEU A 1 181 ? -0.097 -1.194 -28.426 1.00 93.50 181 LEU A O 1
ATOM 1495 N N . ALA A 1 182 ? -0.805 -2.964 -27.253 1.00 91.69 182 ALA A N 1
ATOM 1496 C CA . ALA A 1 182 ? -0.616 -3.914 -28.344 1.00 91.69 182 ALA A CA 1
ATOM 1497 C C . ALA A 1 182 ? -1.721 -3.820 -29.404 1.00 91.69 182 ALA A C 1
ATOM 1499 O O . ALA A 1 182 ? -1.442 -4.113 -30.574 1.00 91.69 182 ALA A O 1
ATOM 1500 N N . GLU A 1 183 ? -2.933 -3.423 -29.010 1.00 91.25 183 GLU A N 1
ATOM 1501 C CA . GLU A 1 183 ? -4.039 -3.103 -29.916 1.00 91.25 183 GLU A CA 1
ATOM 1502 C C . GLU A 1 183 ? -3.740 -1.836 -30.719 1.00 91.25 183 GLU A C 1
ATOM 1504 O O . GLU A 1 183 ? -3.894 -1.839 -31.941 1.00 91.25 183 GLU A O 1
ATOM 1509 N N . GLU A 1 184 ? -3.202 -0.801 -30.070 1.00 90.50 184 GLU A N 1
ATOM 1510 C CA . GLU A 1 184 ? -2.808 0.443 -30.736 1.00 90.50 184 GLU A CA 1
ATOM 1511 C C . GLU A 1 184 ? -1.568 0.275 -31.627 1.00 90.50 184 GLU A C 1
ATOM 1513 O O . GLU A 1 184 ? -1.550 0.650 -32.802 1.00 90.50 184 GLU A O 1
ATOM 1518 N N . ASN A 1 185 ? -0.477 -0.247 -31.059 1.00 90.12 185 ASN A N 1
ATOM 1519 C CA . ASN A 1 185 ? 0.811 -0.351 -31.730 1.00 90.12 185 ASN A CA 1
ATOM 1520 C C . ASN A 1 185 ? 1.687 -1.463 -31.137 1.00 90.12 185 ASN A C 1
ATOM 1522 O O . ASN A 1 185 ? 2.435 -1.275 -30.173 1.00 90.12 185 ASN A O 1
ATOM 1526 N N . LYS A 1 186 ? 1.717 -2.606 -31.828 1.00 90.00 186 LYS A N 1
ATOM 1527 C CA . LYS A 1 186 ? 2.521 -3.778 -31.440 1.00 90.00 186 LYS A CA 1
ATOM 1528 C C . LYS A 1 186 ? 4.011 -3.489 -31.250 1.00 90.00 186 LYS A C 1
ATOM 1530 O O . LYS A 1 186 ? 4.625 -4.097 -30.380 1.00 90.00 186 LYS A O 1
ATOM 1535 N N . SER A 1 187 ? 4.604 -2.585 -32.034 1.00 88.12 187 SER A N 1
ATOM 1536 C CA . SER A 1 187 ? 6.030 -2.255 -31.899 1.00 88.12 187 SER A CA 1
ATOM 1537 C C . SER A 1 187 ? 6.299 -1.454 -30.628 1.00 88.12 187 SER A C 1
ATOM 1539 O O . SER A 1 187 ? 7.288 -1.707 -29.940 1.00 88.12 187 SER A O 1
ATOM 1541 N N . ARG A 1 188 ? 5.419 -0.499 -30.304 1.00 89.69 188 ARG A N 1
ATOM 1542 C CA . ARG A 1 188 ? 5.486 0.263 -29.053 1.00 89.69 188 ARG A CA 1
ATOM 1543 C C . ARG A 1 188 ? 5.301 -0.674 -27.863 1.00 89.69 188 ARG A C 1
ATOM 1545 O O . ARG A 1 188 ? 6.158 -0.702 -26.984 1.00 89.69 188 ARG A O 1
ATOM 1552 N N . ALA A 1 189 ? 4.262 -1.505 -27.898 1.00 92.81 189 ALA A N 1
ATOM 1553 C CA . ALA A 1 189 ? 3.978 -2.487 -26.859 1.00 92.81 189 ALA A CA 1
ATOM 1554 C C . ALA A 1 189 ? 5.148 -3.457 -26.631 1.00 92.81 189 ALA A C 1
ATOM 1556 O O . ALA A 1 189 ? 5.485 -3.768 -25.491 1.00 92.81 189 ALA A O 1
ATOM 1557 N N . GLU A 1 190 ? 5.829 -3.894 -27.696 1.00 93.38 190 GLU A N 1
ATOM 1558 C CA . GLU A 1 190 ? 7.012 -4.751 -27.588 1.00 93.38 190 GLU A CA 1
ATOM 1559 C C . GLU A 1 190 ? 8.162 -4.059 -26.840 1.00 93.38 190 GLU A C 1
ATOM 1561 O O . GLU A 1 190 ? 8.782 -4.657 -25.953 1.00 93.38 190 GLU A O 1
ATOM 1566 N N . HIS A 1 191 ? 8.469 -2.804 -27.184 1.00 92.62 191 HIS A N 1
ATOM 1567 C CA . HIS A 1 191 ? 9.529 -2.045 -26.517 1.00 92.62 191 HIS A CA 1
ATOM 1568 C C . HIS A 1 191 ? 9.197 -1.758 -25.054 1.00 92.62 191 HIS A C 1
ATOM 1570 O O . HIS A 1 191 ? 10.059 -1.950 -24.190 1.00 92.62 191 HIS A O 1
ATOM 1576 N N . THR A 1 192 ? 7.955 -1.371 -24.780 1.00 94.81 192 THR A N 1
ATOM 1577 C CA . THR A 1 192 ? 7.445 -1.142 -23.431 1.00 94.81 192 THR A CA 1
ATOM 1578 C C . THR A 1 192 ? 7.514 -2.411 -22.582 1.00 94.81 192 THR A C 1
ATOM 1580 O O . THR A 1 192 ? 8.122 -2.406 -21.513 1.00 94.81 192 THR A O 1
ATOM 1583 N N . ALA A 1 193 ? 7.014 -3.540 -23.093 1.00 95.19 193 ALA A N 1
ATOM 1584 C CA . ALA A 1 193 ? 7.054 -4.825 -22.398 1.00 95.19 193 ALA A CA 1
ATOM 1585 C C . ALA A 1 193 ? 8.492 -5.289 -22.098 1.00 95.19 193 ALA A C 1
ATOM 1587 O O . ALA A 1 193 ? 8.765 -5.822 -21.020 1.00 95.19 193 ALA A O 1
ATOM 1588 N N . LYS A 1 194 ? 9.437 -5.068 -23.025 1.00 94.88 194 LYS A N 1
ATOM 1589 C CA . LYS A 1 194 ? 10.864 -5.362 -22.802 1.00 94.88 194 LYS A CA 1
ATOM 1590 C C . LYS A 1 194 ? 11.470 -4.482 -21.710 1.00 94.88 194 LYS A C 1
ATOM 1592 O O . LYS A 1 194 ? 12.250 -4.989 -20.907 1.00 94.88 194 LYS A O 1
ATOM 1597 N N . ALA A 1 195 ? 11.147 -3.187 -21.696 1.00 95.25 195 ALA A N 1
ATOM 1598 C CA . ALA A 1 195 ? 11.630 -2.262 -20.675 1.00 95.25 195 ALA A CA 1
ATOM 1599 C C . ALA A 1 195 ? 11.095 -2.646 -19.286 1.00 95.25 195 ALA A C 1
ATOM 1601 O O . ALA A 1 195 ? 11.888 -2.794 -18.358 1.00 95.25 195 ALA A O 1
ATOM 1602 N N . LEU A 1 196 ? 9.790 -2.915 -19.175 1.00 96.50 196 LEU A N 1
ATOM 1603 C CA . LEU A 1 196 ? 9.141 -3.343 -17.934 1.00 96.50 196 LEU A CA 1
ATOM 1604 C C . LEU A 1 196 ? 9.693 -4.664 -17.399 1.00 96.50 196 LEU A C 1
ATOM 1606 O O . LEU A 1 196 ? 10.096 -4.729 -16.242 1.00 96.50 196 LEU A O 1
ATOM 1610 N N . LYS A 1 197 ? 9.777 -5.717 -18.228 1.00 96.19 197 LYS A N 1
ATOM 1611 C CA . LYS A 1 197 ? 10.316 -7.011 -17.769 1.00 96.19 197 LYS A CA 1
ATOM 1612 C C . LYS A 1 197 ? 11.745 -6.890 -17.257 1.00 96.19 1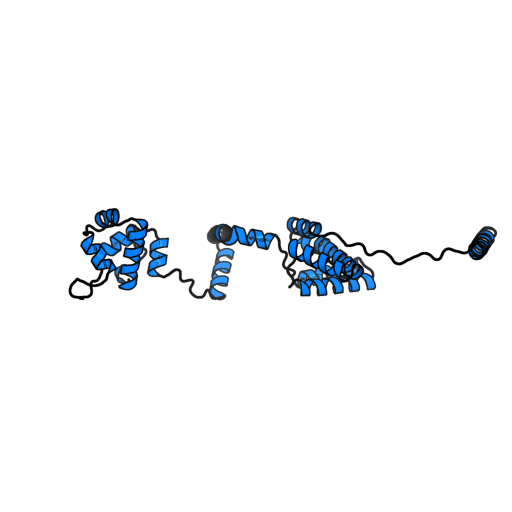97 LYS A C 1
ATOM 1614 O O . LYS A 1 197 ? 12.115 -7.580 -16.311 1.00 96.19 197 LYS A O 1
ATOM 1619 N N . LEU A 1 198 ? 12.553 -6.038 -17.883 1.00 95.31 198 LEU A N 1
ATOM 1620 C CA . LEU A 1 198 ? 13.924 -5.820 -17.448 1.00 95.31 198 LEU A CA 1
ATOM 1621 C C . LEU A 1 198 ? 13.985 -5.014 -16.150 1.00 95.31 198 LEU A C 1
ATOM 1623 O O . LEU A 1 198 ? 14.738 -5.380 -15.260 1.00 95.31 198 LEU A O 1
ATOM 1627 N N . PHE A 1 199 ? 13.162 -3.975 -16.013 1.00 96.44 199 PHE A N 1
ATOM 1628 C CA . PHE A 1 199 ? 13.038 -3.221 -14.767 1.00 96.44 199 PHE A CA 1
ATOM 1629 C C . PHE A 1 199 ? 12.620 -4.124 -13.599 1.00 96.44 199 PHE A C 1
ATOM 1631 O O . PHE A 1 199 ? 13.268 -4.130 -12.556 1.00 96.44 199 PHE A O 1
ATOM 1638 N N . ILE A 1 200 ? 11.607 -4.970 -13.805 1.00 95.81 200 ILE A N 1
ATOM 1639 C CA . ILE A 1 200 ? 11.150 -5.940 -12.802 1.00 95.81 200 ILE A CA 1
ATOM 1640 C C . ILE A 1 200 ? 12.278 -6.915 -12.433 1.00 95.81 200 ILE A C 1
ATOM 1642 O O . ILE A 1 200 ? 12.525 -7.179 -11.257 1.00 95.81 200 ILE A O 1
ATOM 1646 N N . LYS A 1 201 ? 13.001 -7.428 -13.436 1.00 95.31 201 LYS A N 1
ATOM 1647 C CA . LYS A 1 201 ? 14.082 -8.398 -13.236 1.00 95.31 201 LYS A CA 1
ATOM 1648 C C . LYS A 1 201 ? 15.279 -7.825 -12.475 1.00 95.31 201 LYS A C 1
ATOM 1650 O O . LYS A 1 201 ? 15.853 -8.550 -11.668 1.00 95.31 201 LYS A O 1
ATOM 1655 N N . GLU A 1 202 ? 15.670 -6.590 -12.772 1.00 94.19 202 GLU A N 1
ATOM 1656 C CA . GLU A 1 202 ? 16.917 -5.996 -12.276 1.00 94.19 202 GLU A CA 1
ATOM 1657 C C . GLU A 1 202 ? 16.720 -5.121 -11.030 1.00 94.19 202 GLU A C 1
ATOM 1659 O O . GLU A 1 202 ? 17.648 -4.987 -10.245 1.00 94.19 202 GLU A O 1
ATOM 1664 N N . VAL A 1 203 ? 15.534 -4.534 -10.825 1.00 94.94 203 VAL A N 1
ATOM 1665 C CA . VAL A 1 203 ? 15.265 -3.625 -9.695 1.00 94.94 203 VAL A CA 1
ATOM 1666 C C . VAL A 1 203 ? 14.264 -4.224 -8.721 1.00 94.94 203 VAL A C 1
ATOM 1668 O O . VAL A 1 203 ? 14.601 -4.447 -7.560 1.00 94.94 203 VAL A O 1
ATOM 1671 N N . VAL A 1 204 ? 13.056 -4.553 -9.187 1.00 92.50 204 VAL A N 1
ATOM 1672 C CA . VAL A 1 204 ? 11.983 -5.044 -8.302 1.00 92.50 204 VAL A CA 1
ATOM 1673 C C . VAL A 1 204 ? 12.402 -6.335 -7.602 1.00 92.50 204 VAL A C 1
ATOM 1675 O O . VAL A 1 204 ? 12.226 -6.471 -6.395 1.00 92.50 204 VAL A O 1
ATOM 1678 N N . ARG A 1 205 ? 13.065 -7.245 -8.328 1.00 91.31 205 ARG A N 1
ATOM 1679 C CA . ARG A 1 205 ? 13.568 -8.514 -7.783 1.00 91.31 205 ARG A CA 1
ATOM 1680 C C . ARG A 1 205 ? 14.569 -8.349 -6.637 1.00 91.31 205 ARG A C 1
ATOM 1682 O O . ARG A 1 205 ? 14.651 -9.242 -5.798 1.00 91.31 205 ARG A O 1
ATOM 1689 N N . LEU A 1 206 ? 15.327 -7.251 -6.602 1.00 88.62 206 LEU A N 1
ATOM 1690 C CA . LEU A 1 206 ? 16.278 -6.978 -5.518 1.00 88.62 206 LEU A CA 1
ATOM 1691 C C . LEU A 1 206 ? 15.570 -6.592 -4.219 1.00 88.62 206 LEU A C 1
ATOM 1693 O O . LEU A 1 206 ? 16.111 -6.829 -3.143 1.00 88.62 206 LEU A O 1
ATOM 1697 N N . ARG A 1 207 ? 14.380 -5.990 -4.320 1.00 84.25 207 ARG A N 1
ATOM 1698 C CA . ARG A 1 207 ? 13.585 -5.569 -3.163 1.00 84.25 207 ARG A CA 1
ATOM 1699 C C . ARG A 1 207 ? 12.630 -6.660 -2.700 1.00 84.25 207 ARG A C 1
ATOM 1701 O O . ARG A 1 207 ? 12.591 -6.969 -1.516 1.00 84.25 207 ARG A O 1
ATOM 1708 N N . ASP A 1 208 ? 11.898 -7.249 -3.639 1.00 84.31 208 ASP A N 1
ATOM 1709 C CA . ASP A 1 208 ? 10.949 -8.324 -3.379 1.00 84.31 208 ASP A CA 1
ATOM 1710 C C . ASP A 1 208 ? 10.977 -9.337 -4.528 1.00 84.31 208 ASP A C 1
ATOM 1712 O O . ASP A 1 208 ? 10.434 -9.121 -5.616 1.00 84.31 208 ASP A O 1
ATOM 1716 N N . SER A 1 209 ? 11.630 -10.478 -4.294 1.00 86.62 209 SER A N 1
ATOM 1717 C CA . SER A 1 209 ? 11.748 -11.512 -5.322 1.00 86.62 209 SER A CA 1
ATOM 1718 C C . SER A 1 209 ? 10.436 -12.254 -5.590 1.00 86.62 209 SER A C 1
ATOM 1720 O O . SER A 1 209 ? 10.320 -12.858 -6.660 1.00 86.62 209 SER A O 1
ATOM 1722 N N . HIS A 1 210 ? 9.496 -12.277 -4.642 1.00 85.06 210 HIS A N 1
ATOM 1723 C CA . HIS A 1 210 ? 8.218 -12.958 -4.821 1.00 85.06 210 HIS A CA 1
ATOM 1724 C C . HIS A 1 210 ? 7.302 -12.111 -5.700 1.00 85.06 210 HIS A C 1
ATOM 1726 O O . HIS A 1 210 ? 6.903 -12.564 -6.775 1.00 85.06 210 HIS A O 1
ATOM 1732 N N . LEU A 1 211 ? 7.108 -10.847 -5.322 1.00 88.19 211 LEU A N 1
ATOM 1733 C CA . LEU A 1 211 ? 6.326 -9.881 -6.088 1.00 88.19 211 LEU A CA 1
ATOM 1734 C C . LEU A 1 211 ? 6.904 -9.666 -7.492 1.00 88.19 211 LEU A C 1
ATOM 1736 O O . LEU A 1 211 ? 6.170 -9.621 -8.477 1.00 88.19 211 LEU A O 1
ATOM 1740 N N . ALA A 1 212 ? 8.235 -9.622 -7.626 1.00 90.44 212 ALA A N 1
ATOM 1741 C CA . ALA A 1 212 ? 8.869 -9.530 -8.938 1.00 90.44 212 ALA A CA 1
ATOM 1742 C C . ALA A 1 212 ? 8.480 -10.688 -9.863 1.00 90.44 212 ALA A C 1
ATOM 1744 O O . ALA A 1 212 ? 8.345 -10.482 -11.067 1.00 90.44 212 ALA A O 1
ATOM 1745 N N . ARG A 1 213 ? 8.300 -11.902 -9.329 1.00 90.31 213 ARG A N 1
ATOM 1746 C CA . ARG A 1 213 ? 7.885 -13.059 -10.129 1.00 90.31 213 ARG A CA 1
ATOM 1747 C C . ARG A 1 213 ? 6.446 -12.905 -10.609 1.00 90.31 213 ARG A C 1
ATOM 1749 O O . ARG A 1 213 ? 6.195 -13.097 -11.794 1.00 90.31 213 ARG A O 1
ATOM 1756 N N . GLU A 1 214 ? 5.540 -12.501 -9.724 1.00 91.00 214 GLU A N 1
ATOM 1757 C CA . GLU A 1 214 ? 4.135 -12.262 -10.073 1.00 91.00 214 GLU A CA 1
ATOM 1758 C C . GLU A 1 214 ? 3.995 -11.174 -11.143 1.00 91.00 214 GLU A C 1
ATOM 1760 O O . GLU A 1 214 ? 3.371 -11.390 -12.184 1.00 91.00 214 GLU A O 1
ATOM 1765 N N . LEU A 1 215 ? 4.668 -10.036 -10.950 1.00 93.06 215 LEU A N 1
ATOM 1766 C CA . LEU A 1 215 ? 4.681 -8.941 -11.921 1.00 93.06 215 LEU A CA 1
ATOM 1767 C C . LEU A 1 215 ? 5.309 -9.367 -13.248 1.00 93.06 215 LEU A C 1
ATOM 1769 O O . LEU A 1 215 ? 4.796 -9.022 -14.313 1.00 93.06 215 LEU A O 1
ATOM 1773 N N . TYR A 1 216 ? 6.403 -10.130 -13.211 1.00 93.69 216 TYR A N 1
ATOM 1774 C CA . TYR A 1 216 ? 7.070 -10.594 -14.422 1.00 93.69 216 TYR A CA 1
ATOM 1775 C C . TYR A 1 216 ? 6.187 -11.549 -15.229 1.00 93.69 216 TYR A C 1
ATOM 1777 O O . TYR A 1 216 ? 6.170 -11.451 -16.457 1.00 93.69 216 TYR A O 1
ATOM 1785 N N . ASP A 1 217 ? 5.462 -12.454 -14.572 1.00 92.94 217 ASP A N 1
ATOM 1786 C CA . ASP A 1 217 ? 4.644 -13.479 -15.227 1.00 92.94 217 ASP A CA 1
ATOM 1787 C C . ASP A 1 217 ? 3.252 -12.967 -15.652 1.00 92.94 217 ASP A C 1
ATOM 1789 O O . ASP A 1 217 ? 2.618 -13.572 -16.520 1.00 92.94 217 ASP A O 1
ATOM 1793 N N . SER A 1 218 ? 2.812 -11.816 -15.128 1.00 92.50 218 SER A N 1
ATOM 1794 C CA . SER A 1 218 ? 1.493 -11.220 -15.405 1.00 92.50 218 SER A CA 1
ATOM 1795 C C . SER A 1 218 ? 1.220 -10.885 -16.880 1.00 92.50 218 SER A C 1
ATOM 1797 O O . SER A 1 218 ? 0.074 -10.944 -17.332 1.00 92.50 218 SER A O 1
ATOM 1799 N N . PHE A 1 219 ? 2.261 -10.593 -17.669 1.00 93.31 219 PHE A N 1
ATOM 1800 C CA . PHE A 1 219 ? 2.129 -10.258 -19.088 1.00 93.31 219 PHE A CA 1
ATOM 1801 C C . PHE A 1 219 ? 3.199 -10.919 -19.970 1.00 93.31 219 PHE A C 1
ATOM 1803 O O . PHE A 1 219 ? 4.325 -11.243 -19.562 1.00 93.31 219 PHE A O 1
ATOM 1810 N N . LYS A 1 220 ? 2.851 -11.099 -21.248 1.00 91.12 220 LYS A N 1
ATOM 1811 C CA . LYS A 1 220 ? 3.753 -11.592 -22.299 1.00 91.12 220 LYS A CA 1
ATOM 1812 C C . LYS A 1 220 ? 4.212 -10.434 -23.177 1.00 91.12 220 LYS A C 1
ATOM 1814 O O . LYS A 1 220 ? 3.486 -9.468 -23.363 1.00 91.12 220 LYS A O 1
ATOM 1819 N N . ILE A 1 221 ? 5.414 -10.547 -23.744 1.00 92.50 221 ILE A N 1
ATOM 1820 C CA . ILE A 1 221 ? 5.907 -9.563 -24.714 1.00 92.50 221 ILE A CA 1
ATOM 1821 C C . ILE A 1 221 ? 5.139 -9.772 -26.031 1.00 92.50 221 ILE A C 1
ATOM 1823 O O . ILE A 1 221 ? 5.292 -10.843 -26.635 1.00 92.50 221 ILE A O 1
ATOM 1827 N N . PRO A 1 222 ? 4.337 -8.796 -26.496 1.00 87.69 222 PRO A N 1
ATOM 1828 C CA . PRO A 1 222 ? 3.712 -8.878 -27.807 1.00 87.69 222 PRO A CA 1
ATOM 1829 C C . PRO A 1 222 ? 4.810 -8.828 -28.873 1.00 87.69 222 PRO A C 1
ATOM 1831 O O . PRO A 1 222 ? 5.709 -7.993 -28.812 1.00 87.69 222 PRO A O 1
ATOM 1834 N N . LYS A 1 223 ? 4.777 -9.755 -29.833 1.00 81.00 223 LYS A N 1
ATOM 1835 C CA . LYS A 1 223 ? 5.764 -9.807 -30.919 1.00 81.00 223 LYS A CA 1
ATOM 1836 C C . LYS A 1 223 ? 5.266 -8.977 -32.097 1.00 81.00 223 LYS A C 1
ATOM 1838 O O . LYS A 1 223 ? 4.246 -9.329 -32.699 1.00 81.00 223 LYS A O 1
ATOM 1843 N N . ALA A 1 224 ? 5.979 -7.915 -32.458 1.00 76.88 224 ALA A N 1
ATOM 1844 C CA . ALA A 1 224 ? 5.737 -7.230 -33.718 1.00 76.88 224 ALA A CA 1
ATOM 1845 C C . ALA A 1 224 ? 6.198 -8.118 -34.888 1.00 76.88 224 ALA A C 1
ATOM 1847 O O . ALA A 1 224 ? 7.239 -8.775 -34.824 1.00 76.88 224 ALA A O 1
ATOM 1848 N N . LYS A 1 225 ? 5.417 -8.166 -35.976 1.00 69.94 225 LYS A N 1
ATOM 1849 C CA . LYS A 1 225 ? 5.865 -8.822 -37.213 1.00 69.94 225 LYS A CA 1
ATOM 1850 C C . LYS A 1 225 ? 6.941 -7.942 -37.846 1.00 69.94 225 LYS A C 1
ATOM 1852 O O . LYS A 1 225 ? 6.692 -6.770 -38.117 1.00 69.94 225 LYS A O 1
ATOM 1857 N N . THR A 1 226 ? 8.126 -8.493 -38.085 1.00 62.47 226 THR A N 1
ATOM 1858 C CA . THR A 1 226 ? 9.189 -7.787 -38.801 1.00 62.47 226 THR A CA 1
ATOM 1859 C C . THR A 1 226 ? 8.776 -7.583 -40.259 1.00 62.47 226 THR A C 1
ATOM 1861 O O . THR A 1 226 ? 8.430 -8.530 -40.959 1.00 62.47 226 THR A O 1
ATOM 1864 N N . SER A 1 227 ? 8.824 -6.337 -40.738 1.00 56.78 227 SER A N 1
ATOM 1865 C CA . SER A 1 227 ? 8.563 -5.995 -42.148 1.00 56.78 227 SER A CA 1
ATOM 1866 C C . SER A 1 227 ? 9.794 -6.197 -43.046 1.00 56.78 227 SER A C 1
ATOM 1868 O O . SER A 1 227 ? 9.826 -5.716 -44.179 1.00 56.78 227 SER A O 1
ATOM 1870 N N . TYR A 1 228 ? 10.838 -6.871 -42.557 1.00 65.12 228 TYR A N 1
ATOM 1871 C CA . TYR A 1 228 ? 12.013 -7.152 -43.368 1.00 65.12 228 TYR A CA 1
ATOM 1872 C C . TYR A 1 228 ? 11.722 -8.338 -44.284 1.00 65.12 228 TYR A C 1
ATOM 1874 O O . TYR A 1 228 ? 11.730 -9.491 -43.854 1.00 65.12 228 TYR A O 1
ATOM 1882 N N . LYS A 1 229 ? 11.453 -8.041 -45.555 1.00 63.69 229 LYS A N 1
ATOM 1883 C CA . LYS A 1 229 ? 11.584 -9.015 -46.634 1.00 63.69 229 LYS A CA 1
ATOM 1884 C C . LYS A 1 229 ? 13.009 -8.868 -47.170 1.00 63.69 229 LYS A C 1
ATOM 1886 O O . LYS A 1 229 ? 13.311 -7.790 -47.686 1.00 63.69 229 LYS A O 1
ATOM 1891 N N . PRO A 1 230 ? 13.896 -9.868 -47.021 1.00 71.69 230 PRO A N 1
ATOM 1892 C CA . PRO A 1 230 ? 15.183 -9.812 -47.696 1.00 71.69 230 PRO A CA 1
ATOM 1893 C C . PRO A 1 230 ? 14.937 -9.618 -49.193 1.00 71.69 230 PRO A C 1
ATOM 1895 O O . PRO A 1 230 ? 14.029 -10.223 -49.767 1.00 71.69 230 PRO A O 1
ATOM 1898 N N . ILE A 1 231 ? 15.721 -8.740 -49.813 1.00 74.19 231 ILE A N 1
ATOM 1899 C CA . ILE A 1 231 ? 15.745 -8.628 -51.269 1.00 74.19 231 ILE A CA 1
ATOM 1900 C C . ILE A 1 231 ? 16.250 -9.979 -51.778 1.00 74.19 231 ILE A C 1
ATOM 1902 O O . ILE A 1 231 ? 17.370 -10.377 -51.458 1.00 74.19 231 ILE A O 1
ATOM 1906 N N . ASN A 1 232 ? 15.414 -10.705 -52.521 1.00 74.00 232 ASN A N 1
ATOM 1907 C CA . ASN A 1 232 ? 15.865 -11.902 -53.218 1.00 74.00 232 ASN A CA 1
ATOM 1908 C C . ASN A 1 232 ? 16.942 -11.461 -54.215 1.00 74.00 232 ASN A C 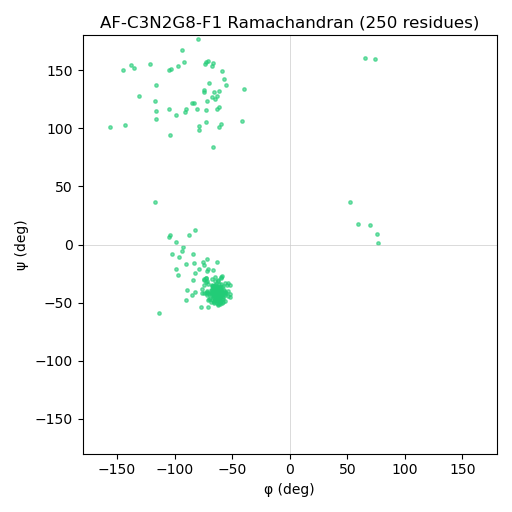1
ATOM 1910 O O . ASN A 1 232 ? 16.665 -10.637 -55.085 1.00 74.00 232 ASN A O 1
ATOM 1914 N N . LEU A 1 233 ? 18.166 -11.967 -54.064 1.00 74.44 233 LEU A N 1
ATOM 1915 C CA . LEU A 1 233 ? 19.223 -11.726 -55.042 1.00 74.44 233 LEU A CA 1
ATOM 1916 C C . LEU A 1 233 ? 18.795 -12.353 -56.375 1.00 74.44 233 LEU A C 1
ATOM 1918 O O . LEU A 1 233 ? 18.419 -13.525 -56.420 1.00 74.44 233 LEU A O 1
ATOM 1922 N N . THR A 1 234 ? 18.838 -11.572 -57.450 1.00 77.50 234 THR A N 1
ATOM 1923 C CA . THR A 1 234 ? 18.630 -12.065 -58.815 1.00 77.50 234 THR A CA 1
ATOM 1924 C C . THR A 1 234 ? 19.797 -12.984 -59.199 1.00 77.50 234 THR A C 1
ATOM 1926 O O . THR A 1 234 ? 20.909 -12.830 -58.689 1.00 77.50 234 THR A O 1
ATOM 1929 N N . ILE A 1 235 ? 19.579 -13.934 -60.114 1.00 76.25 235 ILE A N 1
ATOM 1930 C CA . ILE A 1 235 ? 20.615 -14.883 -60.577 1.00 76.25 235 ILE A CA 1
ATOM 1931 C C . ILE A 1 235 ? 21.891 -14.147 -61.038 1.00 76.25 235 ILE A C 1
ATOM 1933 O O . ILE A 1 235 ? 23.008 -14.591 -60.760 1.00 76.25 235 ILE A O 1
ATOM 1937 N N . ASP 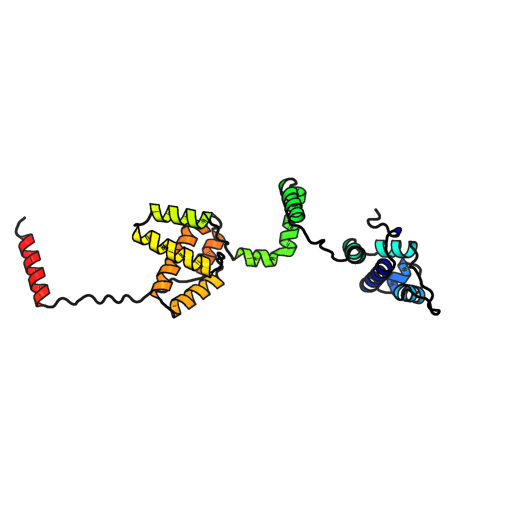A 1 236 ? 21.732 -12.968 -61.641 1.00 73.06 236 ASP A N 1
ATOM 1938 C CA . ASP A 1 236 ? 22.842 -12.126 -62.093 1.00 73.06 236 ASP A CA 1
ATOM 1939 C C . ASP A 1 236 ? 23.682 -11.582 -60.929 1.00 73.06 236 ASP A C 1
ATOM 1941 O O . ASP A 1 236 ? 24.911 -11.623 -60.960 1.00 73.06 236 ASP A O 1
ATOM 1945 N N . THR A 1 237 ? 23.034 -11.133 -59.849 1.00 72.50 237 THR A N 1
ATOM 1946 C CA . THR A 1 237 ? 23.734 -10.638 -58.653 1.00 72.50 237 THR A CA 1
ATOM 1947 C C . THR A 1 237 ? 24.376 -11.775 -57.864 1.00 72.50 237 THR A C 1
ATOM 1949 O O . THR A 1 237 ? 25.462 -11.589 -57.317 1.00 72.50 237 THR A O 1
ATOM 1952 N N . MET A 1 238 ? 23.777 -12.972 -57.855 1.00 69.19 238 MET A N 1
ATOM 1953 C CA . MET A 1 238 ? 24.412 -14.161 -57.275 1.00 69.19 238 MET A CA 1
ATOM 1954 C C . MET A 1 238 ? 25.680 -14.561 -58.032 1.00 69.19 238 MET A C 1
ATOM 1956 O O . MET A 1 238 ? 26.695 -14.856 -57.403 1.00 69.19 238 MET A O 1
ATOM 1960 N N . SER A 1 239 ? 25.651 -14.520 -59.365 1.00 69.75 239 SER A N 1
ATOM 1961 C CA . SER A 1 239 ? 26.803 -14.881 -60.199 1.00 69.75 239 SER A CA 1
ATOM 1962 C C . SER A 1 239 ? 27.989 -13.944 -59.958 1.00 69.75 239 SER A C 1
ATOM 1964 O O . SER A 1 239 ? 29.114 -14.407 -59.778 1.00 69.75 239 SER A O 1
ATOM 1966 N N . VAL A 1 240 ? 27.737 -12.635 -59.848 1.00 75.50 240 VAL A N 1
ATOM 1967 C CA . VAL A 1 240 ? 28.779 -11.640 -59.542 1.00 75.50 240 VAL A CA 1
ATOM 1968 C C . VAL A 1 240 ? 29.375 -11.857 -58.148 1.00 75.50 240 VAL A C 1
ATOM 1970 O O . VAL A 1 240 ? 30.595 -11.876 -58.005 1.00 75.50 240 VAL A O 1
ATOM 1973 N N . VAL A 1 241 ? 28.547 -12.088 -57.124 1.00 75.38 241 VAL A N 1
ATOM 1974 C CA . VAL A 1 241 ? 29.036 -12.325 -55.752 1.00 75.38 241 VAL A CA 1
ATOM 1975 C C . VAL A 1 241 ? 29.853 -13.618 -55.663 1.00 75.38 241 VAL A C 1
ATOM 1977 O O . VAL A 1 241 ? 30.900 -13.638 -55.015 1.00 75.38 241 VAL A O 1
ATOM 1980 N N . ILE A 1 242 ? 29.427 -14.684 -56.350 1.00 74.19 242 ILE A N 1
ATOM 1981 C CA . ILE A 1 242 ? 30.146 -15.964 -56.377 1.00 74.19 242 ILE A CA 1
ATOM 1982 C C . ILE A 1 242 ? 31.505 -15.803 -57.067 1.00 74.19 242 ILE A C 1
ATOM 1984 O O . ILE A 1 242 ? 32.520 -16.200 -56.494 1.00 74.19 242 ILE A O 1
ATOM 1988 N N . VAL A 1 243 ? 31.557 -15.157 -58.236 1.00 71.19 243 VAL A N 1
ATOM 1989 C CA . VAL A 1 243 ? 32.812 -14.918 -58.970 1.00 71.19 243 VAL A CA 1
ATOM 1990 C C . VAL A 1 243 ? 33.762 -14.019 -58.173 1.00 71.19 243 VAL A C 1
ATOM 1992 O O . VAL A 1 243 ? 34.943 -14.341 -58.048 1.00 71.19 243 VAL A O 1
ATOM 1995 N N . SER A 1 244 ? 33.261 -12.952 -57.542 1.00 64.25 244 SER A N 1
ATOM 1996 C CA . SER A 1 244 ? 34.076 -12.101 -56.665 1.00 64.25 244 SER A CA 1
ATOM 1997 C C . SER A 1 244 ? 34.585 -12.843 -55.422 1.00 64.25 244 SER A C 1
ATOM 1999 O O . SER A 1 244 ? 35.714 -12.605 -54.997 1.00 64.25 244 SER A O 1
ATOM 2001 N N . SER A 1 245 ? 33.811 -13.780 -54.863 1.00 57.50 245 SER A N 1
ATOM 2002 C CA . SER A 1 245 ? 34.239 -14.590 -53.711 1.00 57.50 245 SER A CA 1
ATOM 2003 C C . SER A 1 245 ? 35.270 -15.671 -54.071 1.00 57.50 245 SER A C 1
ATOM 2005 O O . SER A 1 245 ? 36.137 -15.995 -53.259 1.00 57.50 245 SER A O 1
ATOM 2007 N N . LEU A 1 246 ? 35.218 -16.197 -55.300 1.00 59.53 246 LEU A N 1
ATOM 2008 C CA . LEU A 1 246 ? 36.194 -17.151 -55.829 1.00 59.53 246 LEU A CA 1
ATOM 2009 C C . LEU A 1 246 ? 37.505 -16.459 -56.216 1.00 59.53 246 LEU A C 1
ATOM 2011 O O . LEU A 1 246 ? 38.573 -16.988 -55.923 1.00 59.53 246 LEU A O 1
ATOM 2015 N N . SER A 1 247 ? 37.443 -15.249 -56.781 1.00 56.56 247 SER A N 1
ATOM 2016 C CA . SER A 1 247 ? 38.640 -14.484 -57.154 1.00 56.56 247 SER A CA 1
ATOM 2017 C C . SER A 1 247 ? 39.487 -14.064 -55.943 1.00 56.56 247 SER A C 1
ATOM 2019 O O . SER A 1 247 ? 40.703 -13.949 -56.064 1.00 56.56 247 SER A O 1
ATOM 2021 N N . TYR A 1 248 ? 38.870 -13.886 -54.769 1.00 53.66 248 TYR A N 1
ATOM 2022 C CA . TYR A 1 248 ? 39.575 -13.598 -53.512 1.00 53.66 248 TYR A CA 1
ATOM 2023 C C . TYR A 1 248 ? 40.199 -14.836 -52.852 1.00 53.66 248 TYR A C 1
ATOM 2025 O O . TYR A 1 248 ? 41.130 -14.701 -52.063 1.00 53.66 248 TYR A O 1
ATOM 2033 N N . LYS A 1 249 ? 39.723 -16.045 -53.177 1.00 53.69 249 LYS A N 1
ATOM 2034 C CA . LYS A 1 249 ? 40.270 -17.308 -52.650 1.00 53.69 249 LYS A CA 1
ATOM 2035 C C . LYS A 1 249 ? 41.492 -17.828 -53.411 1.00 53.69 249 LYS A C 1
ATOM 2037 O O . LYS A 1 249 ? 42.099 -18.786 -52.953 1.00 53.69 249 LYS A O 1
ATOM 2042 N N . PHE A 1 250 ? 41.845 -17.215 -54.541 1.00 52.09 250 PHE A N 1
ATOM 2043 C CA . PHE A 1 250 ? 42.983 -17.613 -55.379 1.00 52.09 250 PHE A CA 1
ATOM 2044 C C . PHE A 1 250 ? 44.260 -16.777 -55.156 1.00 52.09 250 PHE A C 1
ATOM 2046 O O . PHE A 1 250 ? 45.257 -17.016 -55.829 1.00 52.09 250 PHE A O 1
ATOM 2053 N N . TRP A 1 251 ? 44.249 -15.823 -54.216 1.00 50.53 251 TRP A N 1
ATOM 2054 C CA . TRP A 1 251 ? 45.403 -14.978 -53.861 1.00 50.53 251 TRP A CA 1
ATOM 2055 C C . TRP A 1 251 ? 45.880 -15.169 -52.407 1.00 50.53 251 TRP A C 1
ATOM 2057 O O . TRP A 1 251 ? 46.310 -14.213 -51.763 1.00 50.53 251 TRP A O 1
ATOM 2067 N N . TYR A 1 252 ? 45.815 -16.403 -51.902 1.00 44.03 252 TYR A N 1
ATOM 2068 C CA . TYR A 1 252 ? 46.578 -16.872 -50.738 1.00 44.03 252 TYR A CA 1
ATOM 2069 C C . TYR A 1 252 ? 47.112 -18.277 -50.993 1.00 44.03 252 TYR A C 1
ATOM 2071 O O . TYR A 1 252 ? 46.321 -19.111 -51.490 1.00 44.03 252 TYR A O 1
#

pLDDT: mean 82.88, std 13.64, range [32.75, 96.5]

Sequence (252 aa):
MANLVDVSKLTKEQKIRLLEKAKEKLGMGKLQEITGRSRKQLYLYLRGYDERGKELDIPQEVMEKIVNALTVDEVYEVVHGFNPREVTINDAIAVISKAVRDPGFRSMFFMLLQKQFGEYLRQTSTSYLVTKEDVELFEKLMKEDRAKSTWKTRINYLRHTLADLNYELSPDKLKEYILELAEENKSRAEHTAKALKLFIKEVVRLRDSHLARELYDSFKIPKAKTSYKPINLTIDTMSVVIVSSLSYKFWY

Radius of gyration: 36.01 Å; Cα contacts (8 Å, |Δi|>4): 186; chains: 1; bounding box: 93×34×103 Å